Protein AF-A0A968IW69-F1 (afdb_monomer_lite)

Sequence (325 aa):
MTNNIYYINFMERKLLTSVDSDNFKREFKISKILIDNWIYWIASEIITLFQSQKPVNIKVDNIIQVLDFDRDCGFSSLLEELNNKKQELEHSISPQHSEIREILELYFYDIISFQIRDLSQDLHLEFSDLLKNLIDVQFDQASPKNLIVFLKELIQKLTYKRGELETKKRFYIEREKSAWKSFEKLSEQSDKNMWKAVKIALESKLESERRSCISFIVAELIQICQSYSISVKRTFTLLEQIKQSLQDKNSLNIIVSIPVFSLLKKISADEQEKLLEIWIGGLKLNHWGNSPASWQAIEQKLIANIEPLAYSIFSEFEALFVDYL

Structure (mmCIF, N/CA/C/O backbone):
data_AF-A0A968IW69-F1
#
_entry.id   AF-A0A968IW69-F1
#
loop_
_atom_site.group_PDB
_atom_site.id
_atom_site.type_symbol
_atom_site.label_atom_id
_atom_site.label_alt_id
_atom_site.label_comp_id
_atom_site.label_asym_id
_atom_site.label_entity_id
_atom_site.label_seq_id
_atom_site.pdbx_PDB_ins_code
_atom_site.Cartn_x
_atom_site.Cartn_y
_atom_site.Cartn_z
_atom_site.occupancy
_atom_site.B_iso_or_equiv
_atom_site.auth_seq_id
_atom_site.auth_comp_id
_atom_site.auth_asym_id
_atom_site.auth_atom_id
_atom_site.pdbx_PDB_model_num
ATOM 1 N N . MET A 1 1 ? 5.949 -18.680 45.542 1.00 37.47 1 MET A N 1
ATOM 2 C CA . MET A 1 1 ? 4.497 -18.968 45.470 1.00 37.47 1 MET A CA 1
ATOM 3 C C . MET A 1 1 ? 3.949 -19.339 46.857 1.00 37.47 1 MET A C 1
ATOM 5 O O . MET A 1 1 ? 3.395 -20.413 47.021 1.00 37.47 1 MET A O 1
ATOM 9 N N . THR A 1 2 ? 4.091 -18.481 47.874 1.00 30.45 2 THR A N 1
ATOM 10 C CA . THR A 1 2 ? 3.776 -18.880 49.270 1.00 30.45 2 THR A CA 1
ATOM 11 C C . THR A 1 2 ? 3.098 -17.796 50.117 1.00 30.45 2 THR A C 1
ATOM 13 O O . THR A 1 2 ? 2.901 -17.999 51.306 1.00 30.45 2 THR A O 1
ATOM 16 N N . ASN A 1 3 ? 2.645 -16.690 49.513 1.00 31.00 3 ASN A N 1
ATOM 17 C CA . ASN A 1 3 ? 1.960 -15.604 50.238 1.00 31.00 3 ASN A CA 1
ATOM 18 C C . ASN A 1 3 ? 0.420 -15.618 50.127 1.00 31.00 3 ASN A C 1
ATOM 20 O O . ASN A 1 3 ? -0.230 -14.802 50.771 1.00 31.00 3 ASN A O 1
ATOM 24 N N . ASN A 1 4 ? -0.182 -16.547 49.371 1.00 36.56 4 ASN A N 1
ATOM 25 C CA . ASN A 1 4 ? -1.643 -16.579 49.166 1.00 36.56 4 ASN A CA 1
ATOM 26 C C . ASN A 1 4 ? -2.436 -17.258 50.297 1.00 36.56 4 ASN A C 1
ATOM 28 O O . ASN A 1 4 ? -3.614 -16.968 50.470 1.00 36.56 4 ASN A O 1
ATOM 32 N N . ILE A 1 5 ? -1.815 -18.129 51.097 1.00 37.16 5 ILE A N 1
ATOM 33 C CA . ILE A 1 5 ? -2.538 -18.928 52.108 1.00 37.16 5 ILE A CA 1
ATOM 34 C C . ILE A 1 5 ? -2.819 -18.120 53.391 1.00 37.16 5 ILE A C 1
ATOM 36 O O . ILE A 1 5 ? -3.809 -18.359 54.083 1.00 37.16 5 ILE A O 1
ATOM 40 N N . TYR A 1 6 ? -2.004 -17.102 53.686 1.00 33.44 6 TYR A N 1
ATOM 41 C CA . TYR A 1 6 ? -2.208 -16.249 54.862 1.00 33.44 6 TYR A CA 1
ATOM 42 C C . TYR A 1 6 ? -3.317 -15.201 54.680 1.00 33.44 6 TYR A C 1
ATOM 44 O O . TYR A 1 6 ? -3.898 -14.762 55.670 1.00 33.44 6 TYR A O 1
ATOM 52 N N . TYR A 1 7 ? -3.652 -14.827 53.440 1.00 39.44 7 TYR A N 1
ATOM 53 C CA . TYR A 1 7 ? -4.639 -13.774 53.170 1.00 39.44 7 TYR A CA 1
ATOM 54 C C . TYR A 1 7 ? -6.091 -14.270 53.157 1.00 39.44 7 TYR A C 1
ATOM 56 O O . TYR A 1 7 ? -6.972 -13.542 53.612 1.00 39.44 7 TYR A O 1
ATOM 64 N N . ILE A 1 8 ? -6.339 -15.518 52.740 1.00 40.75 8 ILE A N 1
ATOM 65 C CA . ILE A 1 8 ? -7.673 -16.146 52.821 1.00 40.75 8 ILE A CA 1
ATOM 66 C C . ILE A 1 8 ? -8.123 -16.242 54.290 1.00 40.75 8 ILE A C 1
ATOM 68 O O . ILE A 1 8 ? -9.215 -15.800 54.640 1.00 40.75 8 ILE A O 1
ATOM 72 N N . ASN A 1 9 ? -7.211 -16.643 55.181 1.00 37.62 9 ASN A N 1
ATOM 73 C CA . ASN A 1 9 ? -7.464 -16.700 56.625 1.00 37.62 9 ASN A CA 1
ATOM 74 C C . ASN A 1 9 ? -7.722 -15.324 57.278 1.00 37.62 9 ASN A C 1
ATOM 76 O O . ASN A 1 9 ? -8.334 -15.252 58.346 1.00 37.62 9 ASN A O 1
ATOM 80 N N . PHE A 1 10 ? -7.250 -14.220 56.683 1.00 36.62 10 PHE A N 1
ATOM 81 C CA . PHE A 1 10 ? -7.470 -12.873 57.227 1.00 36.62 10 PHE A CA 1
ATOM 82 C C . PHE A 1 10 ? -8.867 -12.329 56.888 1.00 36.62 10 PHE A C 1
ATOM 84 O O . PHE A 1 10 ? -9.477 -11.658 57.722 1.00 36.62 10 PHE A O 1
ATOM 91 N N . MET A 1 11 ? -9.394 -12.654 55.702 1.00 38.78 11 MET A N 1
ATOM 92 C CA . MET A 1 11 ? -10.761 -12.293 55.301 1.00 38.78 11 MET A CA 1
ATOM 93 C C . MET A 1 11 ? -11.808 -13.129 56.047 1.00 38.78 11 MET A C 1
ATOM 95 O O . MET A 1 11 ? -12.790 -12.567 56.530 1.00 38.78 11 MET A O 1
ATOM 99 N N . GLU A 1 12 ? -11.556 -14.426 56.253 1.00 39.59 12 GLU A N 1
ATOM 100 C CA . GLU A 1 12 ? -12.440 -15.292 57.048 1.00 39.59 12 GLU A CA 1
ATOM 101 C C . GLU A 1 12 ? -12.548 -14.825 58.509 1.00 39.59 12 GLU A C 1
ATOM 103 O O . GLU A 1 12 ? -13.637 -14.791 59.075 1.00 39.59 12 GLU A O 1
ATOM 108 N N . ARG A 1 13 ? -11.448 -14.377 59.133 1.00 37.38 13 ARG A N 1
ATOM 109 C CA . ARG A 1 13 ? -11.461 -14.016 60.564 1.00 37.38 13 ARG A CA 1
ATOM 110 C C . ARG A 1 13 ? -12.042 -12.645 60.899 1.00 37.38 13 ARG A C 1
ATOM 112 O O . ARG A 1 13 ? -12.436 -12.451 62.044 1.00 37.38 13 ARG A O 1
ATOM 119 N N . LYS A 1 14 ? -12.109 -11.697 59.957 1.00 36.81 14 LYS A N 1
ATOM 120 C CA . LYS A 1 14 ? -12.720 -10.375 60.214 1.00 36.81 14 LYS A CA 1
ATOM 121 C C . LYS A 1 14 ? -14.193 -10.276 59.826 1.00 36.81 14 LYS A C 1
ATOM 123 O O . LYS A 1 14 ? -14.861 -9.363 60.303 1.00 36.81 14 LYS A O 1
ATOM 128 N N . LEU A 1 15 ? -14.701 -11.200 59.012 1.00 41.72 15 LEU A N 1
ATOM 129 C CA . LEU A 1 15 ? -16.129 -11.285 58.690 1.00 41.72 15 LEU A CA 1
ATOM 130 C C . LEU A 1 15 ? -16.921 -12.161 59.682 1.00 41.72 15 LEU A C 1
ATOM 132 O O . LEU A 1 15 ? -18.140 -12.041 59.727 1.00 41.72 15 LEU A O 1
ATOM 136 N N . LEU A 1 16 ? -16.250 -12.979 60.507 1.00 38.84 16 LEU A N 1
ATOM 137 C CA . LEU A 1 16 ? -16.884 -13.990 61.373 1.00 38.84 16 LEU A CA 1
ATOM 138 C C . LEU A 1 16 ? -16.748 -13.765 62.891 1.00 38.84 16 LEU A C 1
ATOM 140 O O . LEU A 1 16 ? -16.899 -14.708 63.666 1.00 38.84 16 LEU A O 1
ATOM 144 N N . THR A 1 17 ? -16.511 -12.542 63.371 1.00 38.03 17 THR A N 1
ATOM 145 C CA . THR A 1 17 ? -16.642 -12.265 64.815 1.00 38.03 17 THR A CA 1
ATOM 146 C C . THR A 1 17 ? -17.893 -11.454 65.118 1.00 38.03 17 THR A C 1
ATOM 148 O O . THR A 1 17 ? -17.954 -10.261 64.832 1.00 38.03 17 THR A O 1
ATOM 151 N N . SER A 1 18 ? -18.834 -12.168 65.747 1.00 44.31 18 SER A N 1
ATOM 152 C CA . SER A 1 18 ? -20.108 -11.769 66.356 1.00 44.31 18 SER A CA 1
ATOM 153 C C . SER A 1 18 ? -21.176 -11.233 65.406 1.00 44.31 18 SER A C 1
ATOM 155 O O . SER A 1 18 ? -21.086 -10.086 64.987 1.00 44.31 18 SER A O 1
ATOM 157 N N . VAL A 1 19 ? -22.203 -12.044 65.128 1.00 37.88 19 VAL A N 1
ATOM 158 C CA . VAL A 1 19 ? -23.620 -11.797 65.473 1.00 37.88 19 VAL A CA 1
ATOM 159 C C . VAL A 1 19 ? -24.407 -13.099 65.230 1.00 37.88 19 VAL A C 1
ATOM 161 O O . VAL A 1 19 ? -24.097 -13.850 64.310 1.00 37.88 19 VAL A O 1
ATOM 164 N N . ASP A 1 20 ? -25.374 -13.353 66.110 1.00 36.84 20 ASP A N 1
ATOM 165 C CA . ASP A 1 20 ? -26.271 -14.508 66.205 1.00 36.84 20 ASP A CA 1
ATOM 166 C C . ASP A 1 20 ? -26.836 -15.048 64.880 1.00 36.84 20 ASP A C 1
ATOM 168 O O . ASP A 1 20 ? -27.219 -14.309 63.970 1.00 36.84 20 ASP A O 1
ATOM 172 N N . SER A 1 21 ? -26.944 -16.375 64.829 1.00 40.53 21 SER A N 1
ATOM 173 C CA . SER A 1 21 ? -27.198 -17.208 63.651 1.00 40.53 21 SER A CA 1
ATOM 174 C C . SER A 1 21 ? -28.637 -17.246 63.126 1.00 40.53 21 SER A C 1
ATOM 176 O O . SER A 1 21 ? -28.894 -18.007 62.203 1.00 40.53 21 SER A O 1
ATOM 178 N N . ASP A 1 22 ? -29.569 -16.434 63.632 1.00 37.91 22 ASP A N 1
ATOM 179 C CA . ASP A 1 22 ? -31.002 -16.639 63.344 1.00 37.91 22 ASP A CA 1
ATOM 180 C C . ASP A 1 22 ? -31.722 -15.487 62.619 1.00 37.91 22 ASP A C 1
ATOM 182 O O . ASP A 1 22 ? -32.948 -15.484 62.559 1.00 37.91 22 ASP A O 1
ATOM 186 N N . ASN A 1 23 ? -31.026 -14.509 62.015 1.00 36.31 23 ASN A N 1
ATOM 187 C CA . ASN A 1 23 ? -31.739 -13.437 61.283 1.00 36.31 23 ASN A CA 1
ATOM 188 C C . ASN A 1 23 ? -31.022 -12.780 60.091 1.00 36.31 23 ASN A C 1
ATOM 190 O O . ASN A 1 23 ? -31.395 -11.690 59.653 1.00 36.31 23 ASN A O 1
ATOM 194 N N . PHE A 1 24 ? -30.019 -13.421 59.498 1.00 40.41 24 PHE A N 1
ATOM 195 C CA . PHE A 1 24 ? -29.260 -12.830 58.392 1.00 40.41 24 PHE A CA 1
ATOM 196 C C . PHE A 1 24 ? -29.769 -13.236 57.002 1.00 40.41 24 PHE A C 1
ATOM 198 O O . PHE A 1 24 ? -29.013 -13.690 56.154 1.00 40.41 24 PHE A O 1
ATOM 205 N N . LYS A 1 25 ? -31.028 -12.918 56.687 1.00 39.28 25 LYS A N 1
ATOM 206 C CA . LYS A 1 25 ? -31.320 -12.460 55.316 1.00 39.28 25 LYS A CA 1
ATOM 207 C C . LYS A 1 25 ? -30.897 -10.994 55.221 1.00 39.28 25 LYS A C 1
ATOM 209 O O . LYS A 1 25 ? -31.731 -10.099 55.119 1.00 39.28 25 LYS 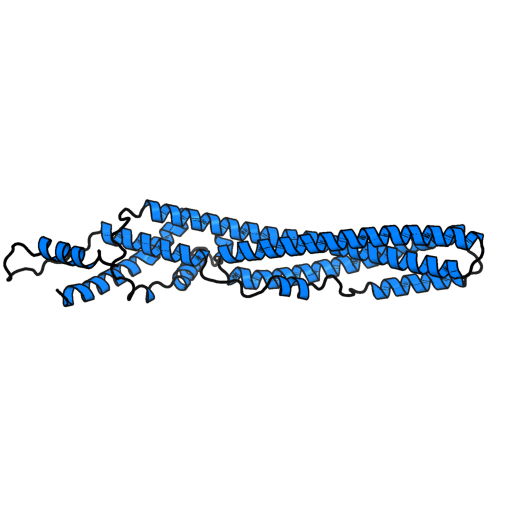A O 1
ATOM 214 N N . ARG A 1 26 ? -29.591 -10.719 55.332 1.00 45.38 26 ARG A N 1
ATOM 215 C CA . ARG A 1 26 ? -29.078 -9.422 54.885 1.00 45.38 26 ARG A CA 1
ATOM 216 C C . ARG A 1 26 ? -29.225 -9.433 53.374 1.00 45.38 26 ARG A C 1
ATOM 218 O O . ARG A 1 26 ? -28.496 -10.155 52.708 1.00 45.38 26 ARG A O 1
ATOM 225 N N . GLU A 1 27 ? -30.175 -8.660 52.853 1.00 44.84 27 GLU A N 1
ATOM 226 C CA . GLU A 1 27 ? -30.141 -8.250 51.452 1.00 44.84 27 GLU A CA 1
ATOM 227 C C . GLU A 1 27 ? -28.747 -7.682 51.195 1.00 44.84 27 GLU A C 1
ATOM 229 O O . GLU A 1 27 ? -28.375 -6.631 51.734 1.00 44.84 27 GLU A O 1
ATOM 234 N N . PHE A 1 28 ? -27.936 -8.426 50.452 1.00 50.38 28 PHE A N 1
ATOM 235 C CA . PHE A 1 28 ? -26.605 -8.001 50.086 1.00 50.38 28 PHE A CA 1
ATOM 236 C C . PHE A 1 28 ? -26.784 -6.855 49.087 1.00 50.38 28 PHE A C 1
ATOM 238 O O . PHE A 1 28 ? -26.981 -7.046 47.893 1.00 50.38 28 PHE A O 1
ATOM 245 N N . LYS A 1 29 ? -26.833 -5.614 49.582 1.00 59.31 29 LYS A N 1
ATOM 246 C CA . LYS A 1 29 ? -26.936 -4.452 48.699 1.00 59.31 29 LYS A CA 1
ATOM 247 C C . LYS A 1 29 ? -25.625 -4.305 47.956 1.00 59.31 29 LYS A C 1
ATOM 249 O O . LYS A 1 29 ? -24.596 -3.998 48.561 1.00 59.31 29 LYS A O 1
ATOM 254 N N . ILE A 1 30 ? -25.688 -4.498 46.645 1.00 64.69 30 ILE A N 1
ATOM 255 C CA . ILE A 1 30 ? -24.522 -4.361 45.791 1.00 64.69 30 ILE A CA 1
ATOM 256 C C . ILE A 1 30 ? -23.946 -2.952 45.957 1.00 64.69 30 ILE A C 1
ATOM 258 O O . ILE A 1 30 ? -24.636 -1.946 45.774 1.00 64.69 30 ILE A O 1
ATOM 262 N N . SER A 1 31 ? -22.668 -2.876 46.328 1.00 75.12 31 SER A N 1
ATOM 263 C CA . SER A 1 31 ? -21.966 -1.601 46.412 1.00 75.12 31 SER A CA 1
ATOM 264 C C . SER A 1 31 ? -21.893 -0.984 45.020 1.00 75.12 31 SER A C 1
ATOM 266 O O . SER A 1 31 ? -21.256 -1.543 44.127 1.00 75.12 31 SER A O 1
ATOM 268 N N . LYS A 1 32 ? -22.505 0.191 44.844 1.00 80.75 32 LYS A N 1
ATOM 269 C CA . LYS A 1 32 ? -22.451 0.943 43.582 1.00 80.75 32 LYS A CA 1
ATOM 270 C C . LYS A 1 32 ? -21.009 1.153 43.111 1.00 80.75 32 LYS A C 1
ATOM 272 O O . LYS A 1 32 ? -20.705 0.942 41.948 1.00 80.75 32 LYS A O 1
ATOM 277 N N . ILE A 1 33 ? -20.109 1.457 44.046 1.00 81.19 33 ILE A N 1
ATOM 278 C CA . ILE A 1 33 ? -18.680 1.631 43.767 1.00 81.19 33 ILE A CA 1
ATOM 279 C C . ILE A 1 33 ? -18.089 0.356 43.151 1.00 81.19 33 ILE A C 1
ATOM 281 O O . ILE A 1 33 ? -17.280 0.437 42.235 1.00 81.19 33 ILE A O 1
ATOM 285 N N . LEU A 1 34 ? -18.479 -0.827 43.631 1.00 78.81 34 LEU A N 1
ATOM 286 C CA . LEU A 1 34 ? -17.952 -2.092 43.122 1.00 78.81 34 LEU A CA 1
ATOM 287 C C . LEU A 1 34 ? -18.424 -2.367 41.687 1.00 78.81 34 LEU A C 1
ATOM 289 O O . LEU A 1 34 ? -17.593 -2.702 40.845 1.00 78.81 34 LEU A O 1
ATOM 293 N N . ILE A 1 35 ? -19.719 -2.173 41.405 1.00 83.62 35 ILE A N 1
ATOM 294 C CA . ILE A 1 35 ? -20.279 -2.327 40.051 1.00 83.62 35 ILE A CA 1
ATOM 295 C C . ILE A 1 35 ? -19.654 -1.323 39.085 1.00 83.62 35 ILE A C 1
ATOM 297 O O . ILE A 1 35 ? -19.216 -1.720 38.010 1.00 83.62 35 ILE A O 1
ATOM 301 N N . ASP A 1 36 ? -19.555 -0.049 39.473 1.00 86.12 36 ASP A N 1
ATOM 302 C CA . ASP A 1 36 ? -18.969 0.994 38.627 1.00 86.12 36 ASP A CA 1
ATOM 303 C C . ASP A 1 36 ? -17.528 0.615 38.231 1.00 86.12 36 ASP A C 1
ATOM 305 O O . ASP A 1 36 ? -17.154 0.687 37.061 1.00 86.12 36 ASP A O 1
ATOM 309 N N . ASN A 1 37 ? -16.730 0.104 39.178 1.00 85.06 37 ASN A N 1
ATOM 310 C CA . ASN A 1 37 ? -15.377 -0.380 38.885 1.00 85.06 37 ASN A CA 1
ATOM 311 C C . ASN A 1 37 ? -15.366 -1.612 37.960 1.00 85.06 37 ASN A C 1
ATOM 313 O O . ASN A 1 37 ? -14.485 -1.714 37.107 1.00 85.06 37 ASN A O 1
ATOM 317 N N . TRP A 1 38 ? -16.328 -2.534 38.087 1.00 84.38 38 TRP A N 1
ATOM 318 C CA . TRP A 1 38 ? -16.468 -3.660 37.156 1.00 84.38 38 TRP A CA 1
ATOM 319 C C . TRP A 1 38 ? -16.804 -3.184 35.745 1.00 84.38 38 TRP A C 1
ATOM 321 O O . TRP A 1 38 ? -16.183 -3.645 34.792 1.00 84.38 38 TRP A O 1
ATOM 331 N N . ILE A 1 39 ? -17.730 -2.234 35.604 1.00 90.06 39 ILE A N 1
ATOM 332 C CA . ILE A 1 39 ? -18.101 -1.647 34.312 1.00 90.06 39 ILE A CA 1
ATOM 333 C C . ILE A 1 39 ? -16.871 -1.033 33.637 1.00 90.06 39 ILE A C 1
ATOM 335 O O . ILE A 1 39 ? -16.577 -1.361 32.485 1.00 90.06 39 ILE A O 1
ATOM 339 N N . TYR A 1 40 ? -16.116 -0.195 34.354 1.00 90.88 40 TYR A N 1
ATOM 340 C CA . TYR A 1 40 ? -14.918 0.442 33.800 1.00 90.88 40 TYR A CA 1
ATOM 341 C C . TYR A 1 40 ? -13.822 -0.567 33.454 1.00 90.88 40 TYR A C 1
ATOM 343 O O . TYR A 1 40 ? -13.173 -0.438 32.414 1.00 90.88 40 TYR A O 1
ATOM 351 N N . TRP A 1 41 ? -13.633 -1.596 34.283 1.00 87.12 41 TRP A N 1
ATOM 352 C CA . TRP A 1 41 ? -12.671 -2.656 34.001 1.00 87.12 41 TRP A CA 1
ATOM 353 C C . TRP A 1 41 ? -13.056 -3.468 32.755 1.00 87.12 41 TRP A C 1
ATOM 355 O O . TRP A 1 41 ? -12.236 -3.595 31.846 1.00 87.12 41 TRP A O 1
ATOM 365 N N . ILE A 1 42 ? -14.309 -3.935 32.655 1.00 88.62 42 ILE A N 1
ATOM 366 C CA . ILE A 1 42 ? -14.819 -4.673 31.484 1.00 88.62 42 ILE A CA 1
ATOM 367 C C . ILE A 1 42 ? -14.660 -3.828 30.213 1.00 88.62 42 ILE A C 1
ATOM 369 O O . ILE A 1 42 ? -14.176 -4.324 29.194 1.00 88.62 42 ILE A O 1
ATOM 373 N N . ALA A 1 43 ? -15.006 -2.539 30.277 1.00 92.75 43 ALA A N 1
ATOM 374 C CA . ALA A 1 43 ? -14.844 -1.614 29.159 1.00 92.75 43 ALA A CA 1
ATOM 375 C C . AL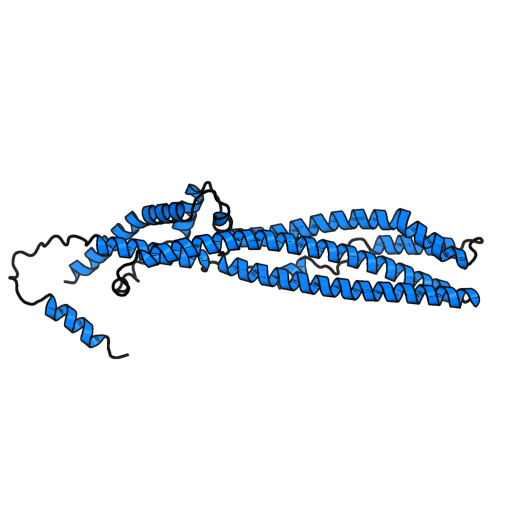A A 1 43 ? -13.375 -1.478 28.734 1.00 92.75 43 ALA A C 1
ATOM 377 O O . ALA A 1 43 ? -13.069 -1.529 27.543 1.00 92.75 43 ALA A O 1
ATOM 378 N N . SER A 1 44 ? -12.456 -1.359 29.694 1.00 91.75 44 SER A N 1
ATOM 379 C CA . SER A 1 44 ? -11.017 -1.260 29.424 1.00 91.75 44 SER A CA 1
ATOM 380 C C . SER A 1 44 ? -10.457 -2.532 28.770 1.00 91.75 44 SER A C 1
ATOM 382 O O . SER A 1 44 ? -9.624 -2.447 27.859 1.00 91.75 44 SER A O 1
ATOM 384 N N . GLU A 1 45 ? -10.915 -3.712 29.192 1.00 89.38 45 GLU A N 1
ATOM 385 C CA . GLU A 1 45 ? -10.536 -4.985 28.564 1.00 89.38 45 GLU A CA 1
ATOM 386 C C . GLU A 1 45 ? -11.053 -5.075 27.123 1.00 89.38 45 GLU A C 1
ATOM 388 O O . GLU A 1 45 ? -10.284 -5.390 26.214 1.00 89.38 45 GLU A O 1
ATOM 393 N N . ILE A 1 46 ? -12.312 -4.698 26.874 1.00 93.31 46 ILE A N 1
ATOM 394 C CA . ILE A 1 46 ? -12.880 -4.650 25.517 1.00 93.31 46 ILE A CA 1
ATOM 395 C C . ILE A 1 46 ? -12.073 -3.714 24.610 1.00 93.31 46 ILE A C 1
ATOM 397 O O . ILE A 1 46 ? -11.713 -4.099 23.499 1.00 93.31 46 ILE A O 1
ATOM 401 N N . ILE A 1 47 ? -11.720 -2.515 25.083 1.00 95.88 47 ILE A N 1
ATOM 402 C CA . ILE A 1 47 ? -10.890 -1.578 24.311 1.00 95.88 47 ILE A CA 1
ATOM 403 C C . ILE A 1 47 ? -9.509 -2.174 24.012 1.00 95.88 47 ILE A C 1
ATOM 405 O O . ILE A 1 47 ? -9.003 -2.047 22.897 1.00 95.88 47 ILE A O 1
ATOM 409 N N . THR A 1 48 ? -8.907 -2.878 24.972 1.00 92.75 48 THR A N 1
ATOM 410 C CA . THR A 1 48 ? -7.618 -3.557 24.768 1.00 92.75 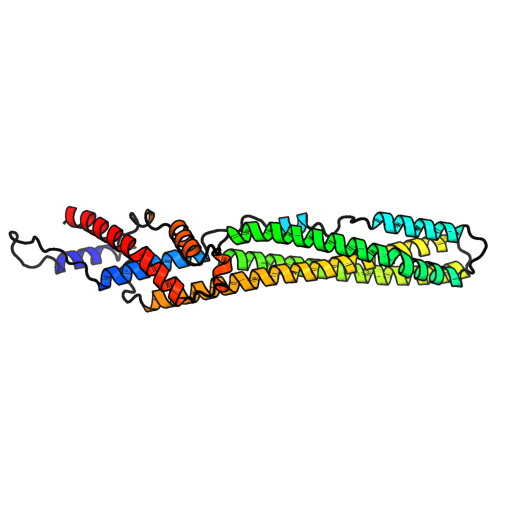48 THR A CA 1
ATOM 411 C C . THR A 1 48 ? -7.715 -4.650 23.697 1.00 92.75 48 THR A C 1
ATOM 413 O O . THR A 1 48 ? -6.806 -4.799 22.868 1.00 92.75 48 THR A O 1
ATOM 416 N N . LEU A 1 49 ? -8.833 -5.378 23.666 1.00 93.75 49 LEU A N 1
ATOM 417 C CA . LEU A 1 49 ? -9.121 -6.371 22.636 1.00 93.75 49 LEU A CA 1
ATOM 418 C C . LEU A 1 49 ? -9.337 -5.717 21.265 1.00 93.75 49 LEU A C 1
ATOM 420 O O . LEU A 1 49 ? -8.683 -6.132 20.307 1.00 93.75 49 LEU A O 1
ATOM 424 N N . PHE A 1 50 ? -10.117 -4.633 21.172 1.00 96.12 50 PHE A N 1
ATOM 425 C CA . PHE A 1 50 ? -10.279 -3.864 19.927 1.00 96.12 50 PHE A CA 1
ATOM 426 C C . PHE A 1 50 ? -8.934 -3.469 19.333 1.00 96.12 50 PHE A C 1
ATOM 428 O O . PHE A 1 50 ? -8.697 -3.660 18.142 1.00 96.12 50 PHE A O 1
ATOM 435 N N . GLN A 1 51 ? -8.019 -2.984 20.174 1.00 95.62 51 GLN A N 1
ATOM 436 C CA . GLN A 1 51 ? -6.706 -2.528 19.740 1.00 95.62 51 GLN A CA 1
ATOM 437 C C . GLN A 1 51 ? -5.821 -3.638 19.164 1.00 95.62 51 GLN A C 1
ATOM 439 O O . GLN A 1 51 ? -5.001 -3.326 18.300 1.00 95.62 51 GLN A O 1
ATOM 444 N N . SER A 1 52 ? -5.925 -4.895 19.620 1.00 93.75 52 SER A N 1
ATOM 445 C CA . SER A 1 52 ? -4.844 -5.879 19.414 1.00 93.75 52 SER A CA 1
ATOM 446 C C . SER A 1 52 ? -5.237 -7.324 19.091 1.00 93.75 52 SER A C 1
ATOM 448 O O . SER A 1 52 ? -4.368 -8.080 18.652 1.00 93.75 52 SER A O 1
ATOM 450 N N . GLN A 1 53 ? -6.497 -7.720 19.270 1.00 92.75 53 GLN A N 1
ATOM 451 C CA . GLN A 1 53 ? -6.912 -9.124 19.216 1.00 92.75 53 GLN A CA 1
ATOM 452 C C . GLN A 1 53 ? -6.814 -9.749 17.816 1.00 92.75 53 GLN A C 1
ATOM 454 O O . GLN A 1 53 ? -6.422 -10.909 17.690 1.00 92.75 53 GLN A O 1
ATOM 459 N N . LYS A 1 54 ? -7.187 -9.011 16.766 1.00 94.62 54 LYS A N 1
ATOM 460 C CA . LYS A 1 54 ? -7.351 -9.556 15.413 1.00 94.62 54 LYS A CA 1
ATOM 461 C C . LYS A 1 54 ? -6.064 -9.361 14.597 1.00 94.62 54 LYS A C 1
ATOM 463 O O . LYS A 1 54 ? -5.641 -8.212 14.407 1.00 94.62 54 LYS A O 1
ATOM 468 N N . PRO A 1 55 ? -5.393 -10.437 14.146 1.00 95.88 55 PRO A N 1
ATOM 469 C CA . PRO A 1 55 ? -4.163 -10.329 13.367 1.00 95.88 55 PRO A CA 1
ATOM 470 C C . PRO A 1 55 ? -4.444 -9.897 11.922 1.00 95.88 55 PRO A C 1
ATOM 472 O O . PRO A 1 55 ? -5.566 -9.998 11.432 1.00 95.88 55 PRO A O 1
ATOM 475 N N . VAL A 1 56 ? -3.394 -9.457 11.229 1.00 96.12 56 VAL A N 1
ATOM 476 C CA . VAL A 1 56 ? -3.401 -9.341 9.764 1.00 96.12 56 VAL A CA 1
ATOM 477 C C . VAL A 1 56 ? -3.083 -10.719 9.179 1.00 96.12 56 VAL A C 1
ATOM 479 O O . VAL A 1 56 ? -2.110 -11.353 9.586 1.00 96.12 56 VAL A O 1
ATOM 482 N N . ASN A 1 57 ? -3.898 -11.184 8.232 1.00 95.12 57 ASN A N 1
ATOM 483 C CA . ASN A 1 57 ? -3.836 -12.545 7.687 1.00 95.12 57 ASN A CA 1
ATOM 484 C C . ASN A 1 57 ? -2.971 -12.665 6.423 1.00 95.12 57 ASN A C 1
ATOM 486 O O . ASN A 1 57 ? -2.664 -13.774 5.986 1.00 95.12 57 ASN A O 1
ATOM 490 N N . ILE A 1 58 ? -2.554 -11.540 5.837 1.00 94.62 58 ILE A N 1
ATOM 491 C CA . ILE A 1 58 ? -1.654 -11.504 4.680 1.00 94.62 58 ILE A CA 1
ATOM 492 C C . ILE A 1 58 ? -0.243 -11.075 5.086 1.00 94.62 58 ILE A C 1
ATOM 494 O O . ILE A 1 58 ? -0.046 -10.158 5.882 1.00 94.62 58 ILE A O 1
ATOM 498 N N . LYS A 1 59 ? 0.764 -11.730 4.506 1.00 95.12 59 LYS A N 1
ATOM 499 C CA . LYS A 1 59 ? 2.165 -11.325 4.658 1.00 95.12 59 LYS A CA 1
ATOM 500 C C . LYS A 1 59 ? 2.503 -10.225 3.660 1.00 95.12 59 LYS A C 1
ATOM 502 O O . LYS A 1 59 ? 2.116 -10.312 2.497 1.00 95.12 59 LYS A O 1
ATOM 507 N N . VAL A 1 60 ? 3.305 -9.249 4.086 1.00 95.88 60 VAL A N 1
ATOM 508 C CA . VAL A 1 60 ? 3.774 -8.154 3.219 1.00 95.88 60 VAL A CA 1
ATOM 509 C C . VAL A 1 60 ? 4.501 -8.684 1.980 1.00 95.88 60 VAL A C 1
ATOM 511 O O . VAL A 1 60 ? 4.284 -8.173 0.886 1.00 95.88 60 VAL A O 1
ATOM 514 N N . ASP A 1 61 ? 5.306 -9.742 2.119 1.00 94.75 61 ASP A N 1
ATOM 515 C CA . ASP A 1 61 ? 6.008 -10.358 0.983 1.00 94.75 61 ASP A CA 1
ATOM 516 C C . ASP A 1 61 ? 5.069 -10.841 -0.119 1.00 94.75 61 ASP A C 1
ATOM 518 O O . ASP A 1 61 ? 5.375 -10.664 -1.294 1.00 94.75 61 ASP A O 1
ATOM 522 N N . ASN A 1 62 ? 3.903 -11.378 0.245 1.00 94.94 62 ASN A N 1
ATOM 523 C CA . ASN A 1 62 ? 2.929 -11.843 -0.736 1.00 94.94 62 ASN A CA 1
ATOM 524 C C . ASN A 1 62 ? 2.379 -10.668 -1.556 1.00 94.94 62 ASN A C 1
ATOM 526 O O . ASN A 1 62 ? 2.185 -10.805 -2.756 1.00 94.94 62 ASN A O 1
ATOM 530 N N . ILE A 1 63 ? 2.173 -9.502 -0.933 1.00 95.50 63 ILE A N 1
ATOM 531 C CA . ILE A 1 63 ? 1.708 -8.294 -1.634 1.00 95.50 63 ILE A CA 1
ATOM 532 C C . ILE A 1 63 ? 2.770 -7.808 -2.618 1.00 95.50 63 ILE A C 1
ATOM 534 O O . ILE A 1 63 ? 2.457 -7.524 -3.770 1.00 95.50 63 ILE A O 1
ATOM 538 N N . ILE A 1 64 ? 4.033 -7.750 -2.185 1.00 95.25 64 ILE A N 1
ATOM 539 C CA . ILE A 1 64 ? 5.142 -7.329 -3.051 1.00 95.25 64 ILE A CA 1
ATOM 540 C C . ILE A 1 64 ? 5.324 -8.292 -4.230 1.00 95.25 64 ILE A C 1
ATOM 542 O O . ILE A 1 64 ? 5.587 -7.839 -5.340 1.00 95.25 64 ILE A O 1
ATOM 546 N N . GLN A 1 65 ? 5.163 -9.599 -4.005 1.00 94.06 65 GLN A N 1
ATOM 547 C CA . GLN A 1 65 ? 5.211 -10.605 -5.068 1.00 94.06 65 GLN A CA 1
ATOM 548 C C . GLN A 1 65 ? 4.057 -10.449 -6.060 1.00 94.06 65 GLN A C 1
ATOM 550 O O . GLN A 1 65 ? 4.288 -10.497 -7.260 1.00 94.06 65 GLN A O 1
ATOM 555 N N . VAL A 1 66 ? 2.834 -10.229 -5.574 1.00 94.31 66 VAL A N 1
ATOM 556 C CA . VAL A 1 66 ? 1.641 -10.071 -6.421 1.00 94.31 66 VAL A CA 1
ATOM 557 C C . VAL A 1 66 ? 1.696 -8.799 -7.273 1.00 94.31 66 VAL A C 1
ATOM 559 O O . VAL A 1 66 ? 1.248 -8.817 -8.414 1.00 94.31 66 VAL A O 1
ATOM 562 N N . LEU A 1 67 ? 2.277 -7.712 -6.756 1.00 93.44 67 LEU A N 1
ATOM 563 C CA . LEU A 1 67 ? 2.481 -6.477 -7.522 1.00 93.44 67 LEU A CA 1
ATOM 564 C C . LEU A 1 67 ? 3.540 -6.614 -8.632 1.00 93.44 67 LEU A C 1
ATOM 566 O O . LEU A 1 67 ? 3.624 -5.723 -9.465 1.00 93.44 67 LEU A O 1
ATOM 570 N N . ASP A 1 68 ? 4.350 -7.681 -8.626 1.00 92.06 68 ASP A N 1
ATOM 571 C CA . ASP A 1 68 ? 5.381 -8.034 -9.616 1.00 92.06 68 ASP A CA 1
ATOM 572 C C . ASP A 1 68 ? 5.898 -6.869 -10.486 1.00 92.06 68 ASP A C 1
ATOM 574 O O . ASP A 1 68 ? 5.656 -6.770 -11.690 1.00 92.06 68 ASP A O 1
ATOM 578 N N . PHE A 1 69 ? 6.657 -5.967 -9.861 1.00 92.00 69 PHE A N 1
ATOM 579 C CA . PHE A 1 69 ? 7.214 -4.779 -10.518 1.00 92.00 69 PHE A CA 1
ATOM 580 C C . PHE A 1 69 ? 8.271 -5.082 -11.596 1.00 92.00 69 PHE A C 1
ATOM 582 O O . PHE A 1 69 ? 8.813 -4.156 -12.204 1.00 92.00 69 PHE A O 1
ATOM 589 N N . ASP A 1 70 ? 8.643 -6.348 -11.785 1.00 88.69 70 ASP A N 1
ATOM 590 C CA . ASP A 1 70 ? 9.610 -6.777 -12.794 1.00 88.69 70 ASP A CA 1
ATOM 591 C C . ASP A 1 70 ? 8.934 -7.461 -14.000 1.00 88.69 70 ASP A C 1
ATOM 593 O O . ASP A 1 70 ? 9.608 -7.670 -15.017 1.00 88.69 70 ASP A O 1
ATOM 597 N N . ARG A 1 71 ? 7.614 -7.711 -13.951 1.00 89.06 71 ARG A N 1
ATOM 598 C CA . ARG A 1 71 ? 6.835 -8.260 -15.072 1.00 89.06 71 ARG A CA 1
ATOM 599 C C . ARG A 1 71 ? 6.876 -7.358 -16.301 1.00 89.06 71 ARG A C 1
ATOM 601 O O . ARG A 1 71 ? 6.946 -6.129 -16.189 1.00 89.06 71 ARG A O 1
ATOM 608 N N . ASP A 1 72 ? 6.840 -7.969 -17.480 1.00 86.62 72 ASP A N 1
ATOM 609 C CA . ASP A 1 72 ? 6.705 -7.221 -18.725 1.00 86.62 72 ASP A CA 1
ATOM 610 C C . ASP A 1 72 ? 5.260 -6.743 -18.897 1.00 86.62 72 ASP A C 1
ATOM 612 O O . ASP A 1 72 ? 4.325 -7.538 -18.942 1.00 86.62 72 ASP A O 1
ATOM 616 N N . CYS A 1 73 ? 5.096 -5.428 -18.976 1.00 84.81 73 CYS A N 1
ATOM 617 C CA . CYS A 1 73 ? 3.806 -4.750 -19.019 1.00 84.81 73 CYS A CA 1
ATOM 618 C C . CYS A 1 73 ? 3.549 -4.133 -20.400 1.00 84.81 73 CYS A C 1
ATOM 620 O O . CYS A 1 73 ? 3.159 -2.973 -20.494 1.00 84.81 73 CYS A O 1
ATOM 622 N N . GLY A 1 74 ? 3.872 -4.862 -21.470 1.00 87.25 74 GLY A N 1
ATOM 623 C CA . GLY A 1 74 ? 3.797 -4.339 -22.838 1.00 87.25 74 GLY A CA 1
ATOM 624 C C . GLY A 1 74 ? 4.999 -3.483 -23.249 1.00 87.25 74 GLY A C 1
ATOM 625 O O . GLY A 1 74 ? 4.960 -2.826 -24.282 1.00 87.25 74 GLY A O 1
ATOM 626 N N . PHE A 1 75 ? 6.101 -3.496 -22.491 1.00 91.88 75 PHE A N 1
ATOM 627 C CA . PHE A 1 75 ? 7.323 -2.798 -22.907 1.00 91.88 75 PHE A CA 1
ATOM 628 C C . PHE A 1 75 ? 8.066 -3.574 -24.003 1.00 91.88 75 PHE A C 1
ATOM 630 O O . PHE A 1 75 ? 8.740 -2.959 -24.828 1.00 91.88 75 PHE A O 1
ATOM 637 N N . SER A 1 76 ? 7.913 -4.901 -24.080 1.00 91.75 76 SER A N 1
ATOM 638 C CA . SER A 1 76 ? 8.507 -5.685 -25.174 1.00 91.75 76 SER A CA 1
ATOM 639 C C . SER A 1 76 ? 7.987 -5.287 -26.557 1.00 91.75 76 SER A C 1
ATOM 641 O O . SER A 1 76 ? 8.776 -5.258 -27.498 1.00 91.75 76 SER A O 1
ATOM 643 N N . SER A 1 77 ? 6.706 -4.924 -26.697 1.00 94.19 77 SER A N 1
ATOM 644 C CA . SER A 1 77 ? 6.163 -4.468 -27.987 1.00 94.19 77 SER A CA 1
ATOM 645 C C . SER A 1 77 ? 6.731 -3.109 -28.400 1.00 94.19 77 SER A C 1
ATOM 647 O O . SER A 1 77 ? 7.047 -2.908 -29.568 1.00 94.19 77 SER A O 1
ATOM 649 N N . LEU A 1 78 ? 6.961 -2.204 -27.442 1.00 95.56 78 LEU A N 1
ATOM 650 C CA . LEU A 1 78 ? 7.641 -0.929 -27.708 1.00 95.56 78 LEU A CA 1
ATOM 651 C C . LEU A 1 78 ? 9.087 -1.141 -28.165 1.00 95.56 78 LEU A C 1
ATOM 653 O O . LEU A 1 78 ? 9.593 -0.431 -29.035 1.00 95.56 78 LEU A O 1
ATOM 657 N N . LEU A 1 79 ? 9.767 -2.135 -27.585 1.00 94.50 79 LEU A N 1
ATOM 658 C CA . LEU A 1 79 ? 11.116 -2.496 -28.000 1.00 94.50 79 LEU A CA 1
ATOM 659 C C . LEU A 1 79 ? 11.135 -3.065 -29.422 1.00 94.50 79 LEU A C 1
ATOM 661 O O . LEU A 1 79 ? 12.061 -2.787 -30.185 1.00 94.50 79 LEU A O 1
ATOM 665 N N . GLU A 1 80 ? 10.144 -3.877 -29.781 1.00 94.81 80 GLU A N 1
ATOM 666 C CA . GLU A 1 80 ? 9.981 -4.379 -31.144 1.00 94.81 80 GLU A CA 1
ATOM 667 C C . GLU A 1 80 ? 9.768 -3.227 -32.133 1.00 94.81 80 GLU A C 1
ATOM 669 O O . GLU A 1 80 ? 10.469 -3.153 -33.141 1.00 94.81 80 GLU A O 1
ATOM 674 N N . GLU A 1 81 ? 8.906 -2.267 -31.795 1.00 95.56 81 GLU A N 1
ATOM 675 C CA . GLU A 1 81 ? 8.657 -1.078 -32.613 1.00 95.56 81 GLU A CA 1
ATOM 676 C C . GLU A 1 81 ? 9.932 -0.239 -32.823 1.00 95.56 81 GLU A C 1
ATOM 678 O O . GLU A 1 81 ? 10.284 0.111 -33.954 1.00 95.56 81 GLU A O 1
ATOM 683 N N . LEU A 1 82 ? 10.703 -0.006 -31.757 1.00 94.75 82 LEU A N 1
ATOM 684 C CA . LEU A 1 82 ? 12.008 0.657 -31.837 1.00 94.75 82 LEU A CA 1
ATOM 685 C C . LEU A 1 82 ? 13.013 -0.113 -32.706 1.00 94.75 82 LEU A C 1
ATOM 687 O O . LEU A 1 82 ? 13.782 0.494 -33.457 1.00 94.75 82 LEU A O 1
ATOM 691 N N . ASN A 1 83 ? 13.023 -1.445 -32.623 1.00 94.06 83 ASN A N 1
ATOM 692 C CA . ASN A 1 83 ? 13.896 -2.277 -33.449 1.00 94.06 83 ASN A CA 1
ATOM 693 C C . ASN A 1 83 ? 13.489 -2.252 -34.926 1.00 94.06 83 ASN A C 1
ATOM 695 O O . ASN A 1 83 ? 14.377 -2.224 -35.780 1.00 94.06 83 ASN A O 1
ATOM 699 N N . ASN A 1 84 ? 12.192 -2.209 -35.231 1.00 94.88 84 ASN A N 1
ATOM 700 C CA . ASN A 1 84 ? 11.697 -2.042 -36.595 1.00 94.88 84 ASN A CA 1
ATOM 701 C C . ASN A 1 84 ? 12.141 -0.689 -37.154 1.00 94.88 84 ASN A C 1
ATOM 703 O O . ASN A 1 84 ? 12.730 -0.636 -38.235 1.00 94.88 84 ASN A O 1
ATOM 707 N N . LYS A 1 85 ? 12.001 0.391 -36.369 1.00 94.38 85 LYS A N 1
ATOM 708 C CA . LYS A 1 85 ? 12.462 1.715 -36.798 1.00 94.38 85 LYS A CA 1
ATOM 709 C C . LYS A 1 85 ? 13.966 1.760 -37.050 1.00 94.38 85 LYS A C 1
ATOM 711 O O . LYS A 1 85 ? 14.428 2.334 -38.034 1.00 94.38 85 LYS A O 1
ATOM 716 N N . LYS A 1 86 ? 14.744 1.115 -36.179 1.00 93.81 86 LYS A N 1
ATOM 717 C CA . LYS A 1 86 ? 16.187 0.950 -36.365 1.00 93.81 86 LYS A CA 1
ATOM 718 C C . LYS A 1 86 ? 16.502 0.206 -37.673 1.00 93.81 86 LYS A C 1
ATOM 720 O O . LYS A 1 86 ? 17.383 0.642 -38.408 1.00 93.81 86 LYS A O 1
ATOM 725 N N . GLN A 1 87 ? 15.808 -0.896 -37.967 1.00 92.75 87 GLN A N 1
ATOM 726 C CA . GLN A 1 87 ? 16.018 -1.664 -39.199 1.00 92.75 87 GLN A CA 1
ATOM 727 C C . GLN A 1 87 ? 15.691 -0.846 -40.453 1.00 92.75 87 GLN A C 1
ATOM 729 O O . GLN A 1 87 ? 16.443 -0.922 -41.421 1.00 92.75 87 GLN A O 1
ATOM 734 N N . GLU A 1 88 ? 14.630 -0.037 -40.445 1.00 92.19 88 GLU A N 1
ATOM 735 C CA . GLU A 1 88 ? 14.323 0.874 -41.558 1.00 92.19 88 GLU A CA 1
ATOM 736 C C . GLU A 1 88 ? 15.496 1.815 -41.859 1.00 92.19 88 GLU A C 1
ATOM 738 O O . GLU A 1 88 ? 15.883 1.974 -43.016 1.00 92.19 88 GLU A O 1
ATOM 743 N N . LEU A 1 89 ? 16.094 2.400 -40.816 1.00 90.75 89 LEU A N 1
ATOM 744 C CA . LEU A 1 89 ? 17.242 3.296 -40.961 1.00 90.75 89 LEU A CA 1
ATOM 745 C C . LEU A 1 89 ? 18.483 2.557 -41.466 1.00 90.75 89 LEU A C 1
ATOM 747 O O . LEU A 1 89 ? 19.189 3.084 -42.323 1.00 90.75 89 LEU A O 1
ATOM 751 N N . GLU A 1 90 ? 18.712 1.330 -40.996 1.00 88.56 90 GLU A N 1
ATOM 752 C CA . GLU A 1 90 ? 19.827 0.475 -41.424 1.00 88.56 90 GLU A CA 1
ATOM 753 C C . GLU A 1 90 ? 19.780 0.127 -42.920 1.00 88.56 90 GLU A C 1
ATOM 755 O O . GLU A 1 90 ? 20.829 0.032 -43.555 1.00 88.56 90 GLU A O 1
ATOM 760 N N . HIS A 1 91 ? 18.583 -0.007 -43.498 1.00 86.44 91 HIS A N 1
ATOM 761 C CA . HIS A 1 91 ? 18.393 -0.298 -44.926 1.00 86.44 91 HIS A CA 1
ATOM 762 C C . HIS A 1 91 ? 18.206 0.958 -45.793 1.00 86.44 91 HIS A C 1
ATOM 764 O O . HIS A 1 91 ? 18.171 0.859 -47.022 1.00 86.44 91 HIS A O 1
ATOM 770 N N . SER A 1 92 ? 18.065 2.136 -45.183 1.00 82.19 92 SER A N 1
ATOM 771 C CA . SER A 1 92 ? 17.869 3.388 -45.911 1.00 82.19 92 SER A CA 1
ATOM 772 C C . SER A 1 92 ? 19.185 3.916 -46.498 1.00 82.19 92 SER A C 1
ATOM 774 O O . SER A 1 92 ? 20.229 3.891 -45.857 1.00 82.19 92 SER A O 1
ATOM 776 N N . ILE A 1 93 ? 19.134 4.433 -47.729 1.00 59.62 93 ILE A N 1
ATOM 777 C CA . ILE A 1 93 ? 20.308 4.961 -48.458 1.00 59.62 93 ILE A CA 1
ATOM 778 C C . ILE A 1 93 ? 20.767 6.329 -47.890 1.00 59.62 93 ILE A C 1
ATOM 780 O O . ILE A 1 93 ? 21.816 6.838 -48.271 1.00 59.62 93 ILE A O 1
ATOM 784 N N . SER A 1 94 ? 19.982 6.949 -46.997 1.00 54.41 94 SER A N 1
ATOM 785 C CA . SER A 1 94 ? 19.975 8.407 -46.811 1.00 54.41 94 SER A CA 1
ATOM 786 C C . SER A 1 94 ? 20.640 8.995 -45.559 1.00 54.41 94 SER A C 1
ATOM 788 O O . SER A 1 94 ? 21.125 10.117 -45.694 1.00 54.41 94 SER A O 1
ATOM 790 N N . PRO A 1 95 ? 20.656 8.399 -44.356 1.00 60.12 95 PRO A N 1
ATOM 791 C CA . PRO A 1 95 ? 21.113 9.169 -43.209 1.00 60.12 95 PRO A CA 1
ATOM 792 C C . PRO A 1 95 ? 22.638 9.146 -43.126 1.00 60.12 95 PRO A C 1
ATOM 794 O O . PRO A 1 95 ? 23.266 8.087 -43.050 1.00 60.12 95 PRO A O 1
ATOM 797 N N . GLN A 1 96 ? 23.241 10.335 -43.088 1.00 72.31 96 GLN A N 1
ATOM 798 C CA . GLN A 1 96 ? 24.599 10.467 -42.567 1.00 72.31 96 GLN A CA 1
ATOM 799 C C . GLN A 1 96 ? 24.603 9.911 -41.137 1.00 72.31 96 GLN A C 1
ATOM 801 O O . GLN A 1 96 ? 23.650 10.130 -40.388 1.00 72.31 96 GLN A O 1
ATOM 806 N N . HIS A 1 97 ? 25.654 9.189 -40.730 1.00 73.50 97 HIS A N 1
ATOM 807 C CA . HIS A 1 97 ? 25.688 8.560 -39.400 1.00 73.50 97 HIS A CA 1
ATOM 808 C C . HIS A 1 97 ? 25.438 9.559 -38.249 1.00 73.50 97 HIS A C 1
ATOM 810 O O . HIS A 1 97 ? 24.922 9.171 -37.202 1.00 73.50 97 HIS A O 1
ATOM 816 N N . SER A 1 98 ? 25.742 10.844 -38.466 1.00 72.12 98 SER A N 1
ATOM 817 C CA . SER A 1 98 ? 25.470 11.957 -37.551 1.00 72.12 98 SER A CA 1
ATOM 818 C C . SER A 1 98 ? 23.982 12.220 -37.281 1.00 72.12 98 SER A C 1
ATOM 820 O O . SER A 1 98 ? 23.658 12.726 -36.213 1.00 72.12 98 SER A O 1
ATOM 822 N N . GLU A 1 99 ? 23.078 11.859 -38.194 1.00 86.25 99 GLU A N 1
ATOM 823 C CA . GLU A 1 99 ? 21.635 12.153 -38.103 1.00 86.25 99 GLU A CA 1
ATOM 824 C C . GLU A 1 99 ? 20.825 10.996 -37.492 1.00 86.25 99 GLU A C 1
ATOM 826 O O . GLU A 1 99 ? 19.714 11.191 -37.003 1.00 86.25 99 GLU A O 1
ATOM 831 N N . ILE A 1 100 ? 21.379 9.776 -37.470 1.00 89.62 100 ILE A N 1
ATOM 832 C CA . ILE A 1 100 ? 20.675 8.562 -37.007 1.00 89.62 100 ILE A CA 1
ATOM 833 C C . ILE A 1 100 ? 20.173 8.719 -35.569 1.00 89.62 100 ILE A C 1
ATOM 835 O O . ILE A 1 100 ? 19.048 8.331 -35.250 1.00 89.62 100 ILE A O 1
ATOM 839 N N . ARG A 1 101 ? 21.010 9.286 -34.696 1.00 90.75 101 ARG A N 1
ATOM 840 C CA . ARG A 1 101 ? 20.659 9.506 -33.293 1.00 90.75 101 ARG A CA 1
ATOM 841 C C . ARG A 1 101 ? 19.488 10.475 -33.157 1.00 90.75 101 ARG A C 1
ATOM 843 O O . ARG A 1 101 ? 18.559 10.177 -32.418 1.00 90.75 101 ARG A O 1
ATOM 850 N N . GLU A 1 102 ? 19.521 11.590 -33.880 1.00 91.50 102 GLU A N 1
ATOM 851 C CA . GLU A 1 102 ? 18.469 12.608 -33.839 1.00 91.50 102 GLU A CA 1
ATOM 852 C C . GLU A 1 102 ? 17.132 12.044 -34.329 1.00 91.50 102 GLU A C 1
ATOM 854 O O . GLU A 1 102 ? 16.118 12.191 -33.650 1.00 91.50 102 GLU A O 1
ATOM 859 N N . ILE A 1 103 ? 17.136 11.296 -35.439 1.00 93.50 103 ILE A N 1
ATOM 860 C CA . ILE A 1 103 ? 15.926 10.651 -35.973 1.00 93.50 103 ILE A CA 1
ATOM 861 C C . ILE A 1 103 ? 15.323 9.674 -34.953 1.00 93.50 103 ILE A C 1
ATOM 863 O O . ILE A 1 103 ? 14.108 9.654 -34.751 1.00 93.50 103 ILE A O 1
ATOM 867 N N . LEU A 1 104 ? 16.157 8.857 -34.303 1.00 94.00 104 LEU A N 1
ATOM 868 C CA . LEU A 1 104 ? 15.697 7.899 -33.294 1.00 94.00 104 LEU A CA 1
ATOM 869 C C . LEU A 1 104 ? 15.227 8.584 -32.007 1.00 94.00 104 LEU A C 1
ATOM 871 O O . LEU A 1 104 ? 14.261 8.128 -31.397 1.00 94.00 104 LEU A O 1
ATOM 875 N N . GLU A 1 105 ? 15.883 9.668 -31.588 1.00 92.75 105 GLU A N 1
ATOM 876 C CA . GLU A 1 105 ? 15.449 10.463 -30.440 1.00 92.75 105 GLU A CA 1
ATOM 877 C C . GLU A 1 105 ? 14.087 11.115 -30.707 1.00 92.75 105 GLU A C 1
ATOM 879 O O . GLU A 1 105 ? 13.199 10.982 -29.866 1.00 92.75 105 GLU A O 1
ATOM 884 N N . LEU A 1 106 ? 13.889 11.722 -31.882 1.00 94.19 106 LEU A N 1
ATOM 885 C CA . LEU A 1 106 ? 12.600 12.286 -32.300 1.00 94.19 106 LEU A CA 1
ATOM 886 C C . LEU A 1 106 ? 11.505 11.216 -32.343 1.00 94.19 106 LEU A C 1
ATOM 888 O O . LEU A 1 106 ? 10.464 11.387 -31.714 1.00 94.19 106 LEU A O 1
ATOM 892 N N . TYR A 1 107 ? 11.765 10.069 -32.982 1.00 95.62 107 TYR A N 1
ATOM 893 C CA . TYR A 1 107 ? 10.812 8.952 -33.016 1.00 95.62 107 TYR A CA 1
ATOM 894 C C . TYR A 1 107 ? 10.416 8.489 -31.607 1.00 95.62 107 TYR A C 1
ATOM 896 O O . TYR A 1 107 ? 9.246 8.229 -31.323 1.00 95.62 107 TYR A O 1
ATOM 904 N N . PHE A 1 108 ? 11.392 8.411 -30.699 1.00 96.62 108 PHE A N 1
ATOM 905 C CA . PHE A 1 108 ? 11.131 8.030 -29.319 1.00 96.62 108 PHE A CA 1
ATOM 906 C C . PHE A 1 108 ? 10.225 9.045 -28.608 1.00 96.62 108 PHE A C 1
ATOM 908 O O . PHE A 1 108 ? 9.314 8.645 -27.882 1.00 96.62 108 PHE A O 1
ATOM 915 N N . TYR A 1 109 ? 10.464 10.346 -28.778 1.00 94.75 109 TYR A N 1
ATOM 916 C CA . TYR A 1 109 ? 9.668 11.379 -28.111 1.00 94.75 109 TYR A CA 1
ATOM 917 C C . TYR A 1 109 ? 8.260 11.514 -28.694 1.00 94.75 109 TYR A C 1
ATOM 919 O O . TYR A 1 109 ? 7.308 11.654 -27.927 1.00 94.75 109 TYR A O 1
ATOM 927 N N . ASP A 1 110 ? 8.119 11.416 -30.013 1.00 93.75 110 ASP A N 1
ATOM 928 C CA . ASP A 1 110 ? 6.842 11.650 -30.689 1.00 93.75 110 ASP A CA 1
ATOM 929 C C . ASP A 1 110 ? 5.896 10.446 -30.604 1.00 93.75 110 ASP A C 1
ATOM 931 O O . ASP A 1 110 ? 4.684 10.627 -30.490 1.00 93.75 110 ASP A O 1
ATOM 935 N N . ILE A 1 111 ? 6.431 9.219 -30.641 1.00 94.94 111 ILE A N 1
ATOM 936 C CA . ILE A 1 111 ? 5.617 7.996 -30.736 1.00 94.94 111 ILE A CA 1
ATOM 937 C C . ILE A 1 111 ? 5.731 7.158 -29.464 1.00 94.94 111 ILE A C 1
ATOM 939 O O . ILE A 1 111 ? 4.748 6.971 -28.744 1.00 94.94 111 ILE A O 1
ATOM 943 N N . ILE A 1 112 ? 6.939 6.699 -29.135 1.00 96.50 112 ILE A N 1
ATOM 944 C CA . ILE A 1 112 ? 7.135 5.743 -28.035 1.00 96.50 112 ILE A CA 1
ATOM 945 C C . ILE A 1 112 ? 6.765 6.360 -26.683 1.00 96.50 112 ILE A C 1
ATOM 947 O O . ILE A 1 112 ? 6.124 5.719 -25.856 1.00 96.50 112 ILE A O 1
ATOM 951 N N . SER A 1 113 ? 7.112 7.626 -26.452 1.00 94.38 113 SER A N 1
ATOM 952 C CA . SER A 1 113 ? 6.831 8.310 -25.183 1.00 94.38 113 SER A CA 1
ATOM 953 C C . SER A 1 113 ? 5.332 8.512 -24.939 1.00 94.38 113 SER A C 1
ATOM 955 O O . SER A 1 113 ? 4.899 8.543 -23.786 1.00 94.38 113 SER A O 1
ATOM 957 N N . PHE A 1 114 ? 4.533 8.626 -26.005 1.00 94.00 114 PHE A N 1
ATOM 958 C CA . PHE A 1 114 ? 3.076 8.655 -25.904 1.00 94.00 114 PHE A CA 1
ATOM 959 C C . PHE A 1 114 ? 2.537 7.288 -25.459 1.00 94.00 114 PHE A C 1
ATOM 961 O O . PHE A 1 114 ? 1.827 7.208 -24.462 1.00 94.00 114 PHE A O 1
ATOM 968 N N . GLN A 1 115 ? 2.974 6.204 -26.102 1.00 95.38 115 GLN A N 1
ATOM 969 C CA . GLN A 1 115 ? 2.565 4.843 -25.733 1.00 95.38 115 GLN A CA 1
ATOM 970 C C . GLN A 1 115 ? 3.025 4.452 -24.314 1.00 95.38 115 GLN A C 1
ATOM 972 O O . GLN A 1 115 ? 2.278 3.820 -23.571 1.00 95.38 115 GLN A O 1
ATOM 977 N N . ILE A 1 116 ? 4.228 4.871 -23.894 1.00 95.50 116 ILE A N 1
ATOM 978 C CA . ILE A 1 116 ? 4.712 4.688 -22.512 1.00 95.50 116 ILE A CA 1
ATOM 979 C C . ILE A 1 116 ? 3.774 5.373 -21.515 1.00 95.50 116 ILE A C 1
ATOM 981 O O . ILE A 1 116 ? 3.528 4.831 -20.437 1.00 95.50 116 ILE A O 1
ATOM 985 N N . ARG A 1 117 ? 3.252 6.561 -21.845 1.00 93.81 117 ARG A N 1
ATOM 986 C CA . ARG A 1 117 ? 2.322 7.286 -20.973 1.00 93.81 117 ARG A CA 1
ATOM 987 C C . ARG A 1 117 ? 1.023 6.511 -20.785 1.00 93.81 117 ARG A C 1
ATOM 989 O O . ARG A 1 117 ? 0.594 6.379 -19.642 1.00 93.81 117 ARG A O 1
ATOM 996 N N . ASP A 1 118 ? 0.449 5.993 -21.865 1.00 93.94 118 ASP A N 1
ATOM 997 C CA . ASP A 1 118 ? -0.791 5.210 -21.817 1.00 93.94 118 ASP A CA 1
ATOM 998 C C . ASP A 1 118 ? -0.588 3.928 -20.995 1.00 93.94 118 ASP A C 1
ATOM 1000 O O . ASP A 1 118 ? -1.289 3.706 -20.007 1.00 93.94 118 ASP A O 1
ATOM 1004 N N . LEU A 1 119 ? 0.478 3.166 -21.279 1.00 94.19 119 LEU A N 1
ATOM 1005 C CA . LEU A 1 119 ? 0.845 1.983 -20.488 1.00 94.19 119 LEU A CA 1
ATOM 1006 C C . LEU A 1 119 ? 1.073 2.319 -19.008 1.00 94.19 119 LEU A C 1
ATOM 1008 O O . LEU A 1 119 ? 0.692 1.559 -18.118 1.00 94.19 119 LEU A O 1
ATOM 1012 N N . SER A 1 120 ? 1.699 3.461 -18.718 1.00 94.06 120 SER A N 1
ATOM 1013 C CA . SER A 1 120 ? 1.928 3.899 -17.342 1.00 94.06 120 SER A CA 1
ATOM 1014 C C . SER A 1 120 ? 0.626 4.221 -16.608 1.00 94.06 120 SER A C 1
ATOM 1016 O O . SER A 1 120 ? 0.576 4.026 -15.393 1.00 94.06 120 SER A O 1
ATOM 1018 N N . GLN A 1 121 ? -0.398 4.735 -17.295 1.00 94.69 121 GLN A N 1
ATOM 1019 C CA . GLN A 1 121 ? -1.704 5.010 -16.693 1.00 94.69 121 GLN A CA 1
ATOM 1020 C C . GLN A 1 121 ? -2.453 3.714 -16.383 1.00 94.69 121 GLN A C 1
ATOM 1022 O O . GLN A 1 121 ? -2.941 3.555 -15.262 1.00 94.69 121 GLN A O 1
ATOM 1027 N N . ASP A 1 122 ? -2.463 2.769 -17.321 1.00 94.19 122 ASP A N 1
ATOM 1028 C CA . ASP A 1 122 ? -3.103 1.465 -17.131 1.00 94.19 122 ASP A CA 1
ATOM 1029 C C . ASP A 1 122 ? -2.470 0.701 -15.963 1.00 94.19 122 ASP A C 1
ATOM 1031 O O . ASP A 1 122 ? -3.165 0.225 -15.063 1.00 94.19 122 ASP A O 1
ATOM 1035 N N . LEU A 1 123 ? -1.134 0.677 -15.901 1.00 94.75 123 LEU A N 1
ATOM 1036 C CA . LEU A 1 123 ? -0.407 0.053 -14.794 1.00 94.75 123 LEU A CA 1
ATOM 1037 C C . LEU A 1 123 ? -0.648 0.736 -13.456 1.00 94.75 123 LEU A C 1
ATOM 1039 O O . LEU A 1 123 ? -0.712 0.067 -12.423 1.00 94.75 123 LEU A O 1
ATOM 1043 N N . HIS A 1 124 ? -0.757 2.063 -13.457 1.00 95.38 124 HIS A N 1
ATOM 1044 C CA . HIS A 1 124 ? -1.068 2.805 -12.246 1.00 95.38 124 HIS A CA 1
ATOM 1045 C C . HIS A 1 124 ? -2.435 2.395 -11.687 1.00 95.38 124 HIS A C 1
ATOM 1047 O O . HIS A 1 124 ? -2.543 2.145 -10.484 1.00 95.38 124 HIS A O 1
ATOM 1053 N N . LEU A 1 125 ? -3.459 2.315 -12.542 1.00 95.81 125 LEU A N 1
ATOM 1054 C CA . LEU A 1 125 ? -4.804 1.900 -12.144 1.00 95.81 125 LEU A CA 1
ATOM 1055 C C . LEU A 1 125 ? -4.801 0.460 -11.630 1.00 95.81 125 LEU A C 1
ATOM 1057 O O . LEU A 1 125 ? -5.244 0.216 -10.509 1.00 95.81 125 LEU A O 1
ATOM 1061 N N . GLU A 1 126 ? -4.206 -0.464 -12.385 1.00 95.50 126 GLU A N 1
ATOM 1062 C CA . GLU A 1 126 ? -4.149 -1.878 -12.014 1.00 95.50 126 GLU A CA 1
ATOM 1063 C C . GLU A 1 126 ? -3.469 -2.094 -10.654 1.00 95.50 126 GLU A C 1
ATOM 1065 O O . GLU A 1 126 ? -4.029 -2.746 -9.770 1.00 95.50 126 GLU A O 1
ATOM 1070 N N . PHE A 1 127 ? -2.278 -1.522 -10.446 1.00 96.25 127 PHE A N 1
ATOM 1071 C CA . PHE A 1 127 ? -1.559 -1.681 -9.182 1.00 96.25 127 PHE A CA 1
ATOM 1072 C C . PHE A 1 127 ? -2.246 -0.975 -8.017 1.00 96.25 127 PHE A C 1
ATOM 1074 O O . PHE A 1 127 ? -2.232 -1.497 -6.900 1.00 96.25 127 PHE A O 1
ATOM 1081 N N . SER A 1 128 ? -2.854 0.188 -8.257 1.00 97.19 128 SER A N 1
ATOM 1082 C CA . SER A 1 128 ? -3.597 0.905 -7.221 1.00 97.19 128 SER A CA 1
ATOM 1083 C C . SER A 1 128 ? -4.807 0.107 -6.753 1.00 97.19 128 SER A C 1
ATOM 1085 O O . SER A 1 128 ? -5.012 -0.029 -5.547 1.00 97.19 128 SER A O 1
ATOM 1087 N N . ASP A 1 129 ? -5.583 -0.443 -7.683 1.00 97.19 129 ASP A N 1
ATOM 1088 C CA . ASP A 1 129 ? -6.779 -1.221 -7.368 1.00 97.19 129 ASP A CA 1
ATOM 1089 C C . ASP A 1 129 ? -6.414 -2.544 -6.698 1.00 97.19 129 ASP A C 1
ATOM 1091 O O . ASP A 1 129 ? -7.007 -2.913 -5.683 1.00 97.19 129 ASP A O 1
ATOM 1095 N N . LEU A 1 130 ? -5.376 -3.224 -7.190 1.00 96.38 130 LEU A N 1
ATOM 1096 C CA . LEU A 1 130 ? -4.870 -4.447 -6.575 1.00 96.38 130 LEU A CA 1
ATOM 1097 C C . LEU A 1 130 ? -4.409 -4.208 -5.133 1.00 96.38 130 LEU A C 1
ATOM 1099 O O . LEU A 1 130 ? -4.784 -4.956 -4.231 1.00 96.38 130 LEU A O 1
ATOM 1103 N N . LEU A 1 131 ? -3.632 -3.147 -4.898 1.00 97.69 131 LEU A N 1
ATOM 1104 C CA . LEU A 1 131 ? -3.157 -2.803 -3.562 1.00 97.69 131 LEU A CA 1
ATOM 1105 C C . LEU A 1 131 ? -4.309 -2.444 -2.619 1.00 97.69 131 LEU A C 1
ATOM 1107 O O . LEU A 1 131 ? -4.334 -2.941 -1.493 1.00 97.69 131 LEU A O 1
ATOM 1111 N N . LYS A 1 132 ? -5.256 -1.608 -3.064 1.00 97.06 132 LYS A N 1
ATOM 1112 C CA . LYS A 1 132 ? -6.435 -1.234 -2.266 1.00 97.06 132 LYS A CA 1
ATOM 1113 C C . LYS A 1 132 ? -7.238 -2.465 -1.876 1.00 97.06 132 LYS A C 1
ATOM 1115 O O . LYS A 1 132 ? -7.436 -2.680 -0.690 1.00 97.06 132 LYS A O 1
ATOM 1120 N N . ASN A 1 133 ? -7.562 -3.336 -2.832 1.00 95.62 133 ASN A N 1
ATOM 1121 C CA . ASN A 1 133 ? -8.302 -4.571 -2.565 1.00 95.62 133 ASN A CA 1
ATOM 1122 C C . ASN A 1 133 ? -7.598 -5.462 -1.526 1.00 95.62 133 ASN A C 1
ATOM 1124 O O . ASN A 1 133 ? -8.242 -6.012 -0.633 1.00 95.62 133 ASN A O 1
ATOM 1128 N N . LEU A 1 134 ? -6.270 -5.597 -1.613 1.00 94.81 134 LEU A N 1
ATOM 1129 C CA . LEU A 1 134 ? -5.495 -6.380 -0.647 1.00 94.81 134 LEU A CA 1
ATOM 1130 C C . LEU A 1 134 ? -5.481 -5.740 0.746 1.00 94.81 134 LEU A C 1
ATOM 1132 O O . LEU A 1 134 ? -5.526 -6.465 1.741 1.00 94.81 134 LEU A O 1
ATOM 1136 N N . ILE A 1 135 ? -5.412 -4.408 0.831 1.00 95.94 135 ILE A N 1
ATOM 1137 C CA . ILE A 1 135 ? -5.419 -3.680 2.104 1.00 95.94 135 ILE A CA 1
ATOM 1138 C C . ILE A 1 135 ? -6.819 -3.666 2.717 1.00 95.94 135 ILE A C 1
ATOM 1140 O O . ILE A 1 135 ? -6.927 -3.990 3.894 1.00 95.94 135 ILE A O 1
ATOM 1144 N N . ASP A 1 136 ? -7.866 -3.349 1.955 1.00 95.12 136 ASP A N 1
ATOM 1145 C CA . ASP A 1 136 ? -9.249 -3.191 2.429 1.00 95.12 136 ASP A CA 1
ATOM 1146 C C . ASP A 1 136 ? -9.748 -4.439 3.159 1.00 95.12 136 ASP A C 1
ATOM 1148 O O . ASP A 1 136 ? -10.260 -4.353 4.274 1.00 95.12 136 ASP A O 1
ATOM 1152 N N . VAL A 1 137 ? -9.484 -5.626 2.603 1.00 92.88 137 VAL A N 1
ATOM 1153 C CA . VAL A 1 137 ? -9.849 -6.899 3.248 1.00 92.88 137 VAL A CA 1
ATOM 1154 C C . VAL A 1 137 ? -9.209 -7.034 4.632 1.00 92.88 137 VAL A C 1
ATOM 1156 O O . VAL A 1 137 ? -9.847 -7.508 5.570 1.00 92.88 137 VAL A O 1
ATOM 1159 N N . GLN A 1 138 ? -7.948 -6.625 4.781 1.00 94.31 138 GLN A N 1
ATOM 1160 C CA . GLN A 1 138 ? -7.276 -6.653 6.083 1.00 94.31 138 GLN A CA 1
ATOM 1161 C C . GLN A 1 138 ? -7.747 -5.515 6.979 1.00 94.31 138 GLN A C 1
ATOM 1163 O O . GLN A 1 138 ? -7.844 -5.687 8.192 1.00 94.31 138 GLN A O 1
ATOM 1168 N N . PHE A 1 139 ? -8.029 -4.359 6.388 1.00 94.12 139 PHE A N 1
ATOM 1169 C CA . PHE A 1 139 ? -8.459 -3.160 7.077 1.00 94.12 139 PHE A CA 1
ATOM 1170 C C . PHE A 1 139 ? -9.791 -3.367 7.792 1.00 94.12 139 PHE A C 1
ATOM 1172 O O . PHE A 1 139 ? -9.970 -2.846 8.884 1.00 94.12 139 PHE A O 1
ATOM 1179 N N . ASP A 1 140 ? -10.693 -4.175 7.246 1.00 91.50 140 ASP A N 1
ATOM 1180 C CA . ASP A 1 140 ? -11.971 -4.472 7.898 1.00 91.50 140 ASP A CA 1
ATOM 1181 C C . ASP A 1 140 ? -11.875 -5.557 8.978 1.00 91.50 140 ASP A C 1
ATOM 1183 O O . ASP A 1 140 ? -12.741 -5.647 9.846 1.00 91.50 140 ASP A O 1
ATOM 1187 N N . GLN A 1 141 ? -10.845 -6.404 8.926 1.00 91.50 141 GLN A N 1
ATOM 1188 C CA . GLN A 1 141 ? -10.773 -7.624 9.738 1.00 91.50 141 GLN A CA 1
ATOM 1189 C C . GLN A 1 141 ? -9.750 -7.558 10.870 1.00 91.50 141 GLN A C 1
ATOM 1191 O O . GLN A 1 141 ? -9.922 -8.230 11.884 1.00 91.50 141 GLN A O 1
ATOM 1196 N N . ALA A 1 142 ? -8.669 -6.800 10.704 1.00 96.00 142 ALA A N 1
ATOM 1197 C CA . ALA A 1 142 ? -7.563 -6.770 11.649 1.00 96.00 142 ALA A CA 1
ATOM 1198 C C . ALA A 1 142 ? -7.696 -5.625 12.658 1.00 96.00 142 ALA A C 1
ATOM 1200 O O . ALA A 1 142 ? -8.305 -4.590 12.399 1.00 96.00 142 ALA A O 1
ATOM 1201 N N . SER A 1 143 ? -7.075 -5.784 13.823 1.00 96.31 143 SER A N 1
ATOM 1202 C CA . SER A 1 143 ? -7.071 -4.749 14.853 1.00 96.31 143 SER A CA 1
ATOM 1203 C C . SER A 1 143 ? -6.126 -3.590 14.495 1.00 96.31 143 SER A C 1
ATOM 1205 O O . SER A 1 143 ? -5.071 -3.827 13.885 1.00 96.31 143 SER A O 1
ATOM 1207 N N . PRO A 1 144 ? -6.408 -2.352 14.955 1.00 97.44 144 PRO A N 1
ATOM 1208 C CA . PRO A 1 144 ? -5.629 -1.168 14.608 1.00 97.44 144 PRO A CA 1
ATOM 1209 C C . PRO A 1 144 ? -4.122 -1.303 14.865 1.00 97.44 144 PRO A C 1
ATOM 1211 O O . PRO A 1 144 ? -3.304 -0.917 14.030 1.00 97.44 144 PRO A O 1
ATOM 1214 N N . LYS A 1 145 ? -3.715 -1.892 15.999 1.00 97.00 145 LYS A N 1
ATOM 1215 C CA . LYS A 1 145 ? -2.290 -2.065 16.331 1.00 97.00 145 LYS A CA 1
ATOM 1216 C C . LYS A 1 145 ? -1.570 -2.938 15.304 1.00 97.00 145 LYS A C 1
ATOM 1218 O O . LYS A 1 145 ? -0.470 -2.596 14.873 1.00 97.00 145 LYS A O 1
ATOM 1223 N N . ASN A 1 146 ? -2.196 -4.041 14.900 1.00 97.19 146 ASN A N 1
ATOM 1224 C CA . ASN A 1 146 ? -1.614 -4.987 13.950 1.00 97.19 146 ASN A CA 1
ATOM 1225 C C . ASN A 1 146 ? -1.565 -4.386 12.538 1.00 97.19 146 ASN A C 1
ATOM 1227 O O . ASN A 1 146 ? -0.549 -4.519 11.855 1.00 97.19 146 ASN A O 1
ATOM 1231 N N . LEU A 1 147 ? -2.595 -3.630 12.141 1.00 97.62 147 LEU A N 1
ATOM 1232 C CA . LEU A 1 147 ? -2.603 -2.883 10.879 1.00 97.62 147 LEU A CA 1
ATOM 1233 C C . LEU A 1 147 ? -1.517 -1.808 10.817 1.00 97.62 147 LEU A C 1
ATOM 1235 O O . LEU A 1 147 ? -0.879 -1.654 9.780 1.00 97.62 147 LEU A O 1
ATOM 1239 N N . ILE A 1 148 ? -1.255 -1.083 11.910 1.00 97.94 148 ILE A N 1
ATOM 1240 C CA . ILE A 1 148 ? -0.170 -0.089 11.952 1.00 97.94 148 ILE A CA 1
ATOM 1241 C C . ILE A 1 148 ? 1.187 -0.749 11.686 1.00 97.94 148 ILE A C 1
ATOM 1243 O O . ILE A 1 148 ? 1.984 -0.209 10.917 1.00 97.94 148 ILE A O 1
ATOM 1247 N N . VAL A 1 149 ? 1.452 -1.902 12.310 1.00 97.56 149 VAL A N 1
ATOM 1248 C CA . VAL A 1 149 ? 2.700 -2.656 12.109 1.00 97.56 149 VAL A CA 1
ATOM 1249 C C . VAL A 1 149 ? 2.809 -3.128 10.661 1.00 97.56 149 VAL A C 1
ATOM 1251 O O . VAL A 1 149 ? 3.818 -2.862 10.009 1.00 97.56 149 VAL A O 1
ATOM 1254 N N . PHE A 1 150 ? 1.748 -3.744 10.144 1.00 98.12 150 PHE A N 1
ATOM 1255 C CA . PHE A 1 150 ? 1.678 -4.231 8.771 1.00 98.12 150 PHE A CA 1
ATOM 1256 C C . PHE A 1 150 ? 1.885 -3.116 7.732 1.00 98.12 150 PHE A C 1
ATOM 1258 O O . PHE A 1 150 ? 2.746 -3.235 6.863 1.00 98.12 150 PHE A O 1
ATOM 1265 N N . LEU A 1 151 ? 1.163 -1.996 7.847 1.00 98.31 151 LEU A N 1
ATOM 1266 C CA . LEU A 1 151 ? 1.281 -0.868 6.917 1.00 98.31 151 LEU A CA 1
ATOM 1267 C C . LEU A 1 151 ? 2.670 -0.226 6.981 1.00 98.31 151 LEU A C 1
ATOM 1269 O O . LEU A 1 151 ? 3.206 0.179 5.952 1.00 98.31 151 LEU A O 1
ATOM 1273 N N . LYS A 1 152 ? 3.283 -0.153 8.170 1.00 98.19 152 LYS A N 1
ATOM 1274 C CA . LYS A 1 152 ? 4.660 0.338 8.321 1.00 98.19 152 LYS A CA 1
ATOM 1275 C C . LYS A 1 152 ? 5.652 -0.555 7.575 1.00 98.19 152 LYS A C 1
ATOM 1277 O O . LYS A 1 152 ? 6.517 -0.033 6.873 1.00 98.19 152 LYS A O 1
ATOM 1282 N N . GLU A 1 153 ? 5.529 -1.872 7.718 1.00 98.19 153 GLU A N 1
ATOM 1283 C CA . GLU A 1 153 ? 6.383 -2.829 7.011 1.00 98.19 153 GLU A CA 1
ATOM 1284 C C . GLU A 1 153 ? 6.169 -2.751 5.491 1.00 98.19 153 GLU A C 1
ATOM 1286 O O . GLU A 1 153 ? 7.140 -2.678 4.737 1.00 98.19 153 GLU A O 1
ATOM 1291 N N . LEU A 1 154 ? 4.917 -2.674 5.032 1.00 98.38 154 LEU A N 1
ATOM 1292 C CA . LEU A 1 154 ? 4.587 -2.537 3.612 1.00 98.38 154 LEU A CA 1
ATOM 1293 C C . LEU A 1 154 ? 5.172 -1.258 3.001 1.00 98.38 154 LEU A C 1
ATOM 1295 O O . LEU A 1 154 ? 5.842 -1.322 1.970 1.00 98.38 154 LEU A O 1
ATOM 1299 N N . ILE A 1 155 ? 5.011 -0.112 3.671 1.00 98.56 155 ILE A N 1
ATOM 1300 C CA . ILE A 1 155 ? 5.623 1.161 3.255 1.00 98.56 155 ILE A CA 1
ATOM 1301 C C . ILE A 1 155 ? 7.146 1.026 3.165 1.00 98.56 155 ILE A C 1
ATOM 1303 O O . ILE A 1 155 ? 7.753 1.510 2.207 1.00 98.56 155 ILE A O 1
ATOM 1307 N N . GLN A 1 156 ? 7.777 0.359 4.135 1.00 98.38 156 GLN A N 1
ATOM 1308 C CA . GLN A 1 156 ? 9.223 0.146 4.133 1.00 98.38 156 GLN A CA 1
ATOM 1309 C C . GLN A 1 156 ? 9.670 -0.702 2.934 1.00 98.38 156 GLN A C 1
ATOM 1311 O O . GLN A 1 156 ? 10.632 -0.325 2.259 1.00 98.38 156 GLN A O 1
ATOM 1316 N N . LYS A 1 157 ? 8.971 -1.803 2.621 1.00 98.12 157 LYS A N 1
ATOM 1317 C CA . LYS A 1 157 ? 9.312 -2.650 1.464 1.00 98.12 157 LYS A CA 1
ATOM 1318 C C . LYS A 1 157 ? 9.086 -1.939 0.132 1.00 98.12 157 LYS A C 1
ATOM 1320 O O . LYS A 1 157 ? 9.951 -2.015 -0.737 1.00 98.12 157 LYS A O 1
ATOM 1325 N N . LEU A 1 158 ? 7.994 -1.188 -0.014 1.00 98.31 158 LEU A N 1
ATOM 1326 C CA . LEU A 1 158 ? 7.754 -0.366 -1.206 1.00 98.31 158 LEU A CA 1
ATOM 1327 C C . LEU A 1 158 ? 8.834 0.714 -1.371 1.00 98.31 158 LEU A C 1
ATOM 1329 O O . LEU A 1 158 ? 9.345 0.918 -2.470 1.00 98.31 158 LEU A O 1
ATOM 1333 N N . THR A 1 159 ? 9.250 1.356 -0.276 1.00 98.38 159 THR A N 1
ATOM 1334 C CA . THR A 1 159 ? 10.336 2.352 -0.294 1.00 98.38 159 THR A CA 1
ATOM 1335 C C . THR A 1 159 ? 11.657 1.727 -0.742 1.00 98.38 159 THR A C 1
ATOM 1337 O O . THR A 1 159 ? 12.361 2.303 -1.572 1.00 98.38 159 THR A O 1
ATOM 1340 N N . TYR A 1 160 ? 11.979 0.531 -0.240 1.00 97.94 160 TYR A N 1
ATOM 1341 C CA . TYR A 1 160 ? 13.157 -0.217 -0.678 1.00 97.94 160 TYR A CA 1
ATOM 1342 C C . TYR A 1 160 ? 13.084 -0.554 -2.172 1.00 97.94 160 TYR A C 1
ATOM 1344 O O . TYR A 1 160 ? 14.014 -0.239 -2.914 1.00 97.94 160 TYR A O 1
ATOM 1352 N N . LYS A 1 161 ? 11.949 -1.095 -2.637 1.00 97.06 161 LYS A N 1
ATOM 1353 C CA . LYS A 1 161 ? 11.745 -1.442 -4.049 1.00 97.06 161 LYS A CA 1
ATOM 1354 C C . LYS A 1 161 ? 11.878 -0.227 -4.966 1.00 97.06 161 LYS A C 1
ATOM 1356 O O . LYS A 1 161 ? 12.511 -0.315 -6.015 1.00 97.06 161 LYS A O 1
ATOM 1361 N N . ARG A 1 162 ? 11.360 0.932 -4.551 1.00 97.69 162 ARG A N 1
ATOM 1362 C CA . ARG A 1 162 ? 11.567 2.200 -5.262 1.00 97.69 162 ARG A CA 1
ATOM 1363 C C . ARG A 1 162 ? 13.052 2.555 -5.374 1.00 97.69 162 ARG A C 1
ATOM 1365 O O . ARG A 1 162 ? 13.513 2.927 -6.448 1.00 97.69 162 ARG A O 1
ATOM 1372 N N . GLY A 1 163 ? 13.814 2.397 -4.291 1.00 97.94 163 GLY A N 1
ATOM 1373 C CA . GLY A 1 163 ? 15.266 2.597 -4.295 1.00 97.94 163 GLY A CA 1
ATOM 1374 C C . GLY A 1 163 ? 16.009 1.668 -5.265 1.00 97.94 163 GLY A C 1
ATOM 1375 O O . GLY A 1 163 ? 16.922 2.112 -5.968 1.00 97.94 163 GLY A O 1
ATOM 1376 N N . GLU A 1 164 ? 15.594 0.401 -5.362 1.00 97.44 164 GLU A N 1
ATOM 1377 C CA . GLU A 1 164 ? 16.134 -0.542 -6.353 1.00 97.44 164 GLU A CA 1
ATOM 1378 C C . GLU A 1 164 ? 15.840 -0.089 -7.789 1.00 97.44 164 GLU A C 1
ATOM 1380 O O . GLU A 1 164 ? 16.733 -0.107 -8.639 1.00 97.44 164 GLU A O 1
ATOM 1385 N N . LEU A 1 165 ? 14.604 0.342 -8.061 1.00 97.12 165 LEU A N 1
ATOM 1386 C CA . LEU A 1 165 ? 14.181 0.820 -9.380 1.00 97.12 165 LEU A CA 1
ATOM 1387 C C . LEU A 1 165 ? 14.964 2.065 -9.807 1.00 97.12 165 LEU A C 1
ATOM 1389 O O . LEU A 1 165 ? 15.450 2.115 -10.934 1.00 97.12 165 LEU A O 1
ATOM 1393 N N . GLU A 1 166 ? 15.166 3.027 -8.904 1.00 97.69 166 GLU A N 1
ATOM 1394 C CA . GLU A 1 166 ? 15.974 4.225 -9.172 1.00 97.69 166 GLU A CA 1
ATOM 1395 C C . GLU A 1 166 ? 17.450 3.891 -9.422 1.00 97.69 166 GLU A C 1
ATOM 1397 O O . GLU A 1 166 ? 18.092 4.475 -10.297 1.00 97.69 166 GLU A O 1
ATOM 1402 N N . THR A 1 167 ? 17.997 2.914 -8.696 1.00 98.12 167 THR A N 1
ATOM 1403 C CA . THR A 1 167 ? 19.364 2.429 -8.934 1.00 98.12 167 THR A CA 1
ATOM 1404 C C . THR A 1 167 ? 19.489 1.794 -10.318 1.00 98.12 167 THR A C 1
ATOM 1406 O O . THR A 1 167 ? 20.393 2.145 -11.081 1.00 98.12 167 THR A O 1
ATOM 1409 N N . LYS A 1 168 ? 18.550 0.908 -10.679 1.00 97.00 168 LYS A N 1
ATOM 1410 C CA . LYS A 1 168 ? 18.496 0.285 -12.010 1.00 97.00 168 LYS A CA 1
ATOM 1411 C C . LYS A 1 168 ? 18.320 1.334 -13.111 1.00 97.00 168 LYS A C 1
ATOM 1413 O O . LYS A 1 168 ? 19.040 1.290 -14.102 1.00 97.00 168 LYS A O 1
ATOM 1418 N N . LYS A 1 169 ? 17.435 2.318 -12.925 1.00 97.75 169 LYS A N 1
ATOM 1419 C CA . LYS A 1 169 ? 17.237 3.437 -13.859 1.00 97.75 169 LYS A CA 1
ATOM 1420 C C . LYS A 1 169 ? 18.554 4.153 -14.167 1.00 97.75 169 LYS A C 1
ATOM 1422 O O . LYS A 1 169 ? 18.899 4.308 -15.334 1.00 97.75 169 LYS A O 1
ATOM 1427 N N . ARG A 1 170 ? 19.323 4.537 -13.140 1.00 98.25 170 ARG A N 1
ATOM 1428 C CA . ARG A 1 170 ? 20.632 5.196 -13.329 1.00 98.25 170 ARG A CA 1
ATOM 1429 C C . ARG A 1 170 ? 21.613 4.323 -14.105 1.00 98.25 170 ARG A C 1
ATOM 1431 O O . ARG A 1 170 ? 22.307 4.832 -14.977 1.00 98.25 170 ARG A O 1
ATOM 1438 N N . PHE A 1 171 ? 21.646 3.021 -13.819 1.00 98.25 171 PHE A N 1
ATOM 1439 C CA . PHE A 1 171 ? 22.471 2.076 -14.570 1.00 98.25 171 PHE A CA 1
ATOM 1440 C C . PHE A 1 171 ? 22.130 2.084 -16.069 1.00 98.25 171 PHE A C 1
ATOM 1442 O O . PHE A 1 171 ? 23.036 2.168 -16.897 1.00 98.25 171 PHE A O 1
ATOM 1449 N N . TYR A 1 172 ? 20.844 2.054 -16.426 1.00 98.31 172 TYR A N 1
ATOM 1450 C CA . TYR A 1 172 ? 20.425 2.075 -17.829 1.00 98.31 172 TYR A CA 1
ATOM 1451 C C . TYR A 1 172 ? 20.686 3.420 -18.517 1.00 98.31 172 TYR A C 1
ATOM 1453 O O . TYR A 1 172 ? 21.127 3.419 -19.662 1.00 98.31 172 TYR A O 1
ATOM 1461 N N . ILE A 1 173 ? 20.543 4.547 -17.815 1.00 98.38 173 ILE A N 1
ATOM 1462 C CA . ILE A 1 173 ? 20.917 5.871 -18.345 1.00 98.38 173 ILE A CA 1
ATOM 1463 C C . ILE A 1 173 ? 22.414 5.924 -18.694 1.00 98.38 173 ILE A C 1
ATOM 1465 O O . ILE A 1 173 ? 22.800 6.398 -19.762 1.00 98.38 173 ILE A O 1
ATOM 1469 N N . GLU A 1 174 ? 23.288 5.424 -17.817 1.00 98.44 174 GLU A N 1
ATOM 1470 C CA . GLU A 1 174 ? 24.729 5.401 -18.100 1.00 98.44 174 GLU A CA 1
ATOM 1471 C C . GLU A 1 174 ? 25.085 4.406 -19.212 1.00 98.44 174 GLU A C 1
ATOM 1473 O O . GLU A 1 174 ? 25.948 4.685 -20.052 1.00 98.44 174 GLU A O 1
ATOM 1478 N N . ARG A 1 175 ? 24.378 3.271 -19.275 1.00 98.31 175 ARG A N 1
ATOM 1479 C CA . ARG A 1 175 ? 24.521 2.292 -20.358 1.00 98.31 175 ARG A CA 1
ATOM 1480 C C . ARG A 1 175 ? 24.110 2.874 -21.711 1.00 98.31 175 ARG A C 1
ATOM 1482 O O . ARG A 1 175 ? 24.827 2.660 -22.686 1.00 98.31 175 ARG A O 1
ATOM 1489 N N . GLU A 1 176 ? 23.025 3.645 -21.768 1.00 98.06 176 GLU A N 1
ATOM 1490 C CA . GLU A 1 176 ? 22.594 4.367 -22.969 1.00 98.06 176 GLU A CA 1
ATOM 1491 C C . GLU A 1 176 ? 23.675 5.351 -23.437 1.00 98.06 176 GLU A C 1
ATOM 1493 O O . GLU A 1 176 ? 24.120 5.288 -24.583 1.00 98.06 176 GLU A O 1
ATOM 1498 N N . LYS A 1 177 ? 24.175 6.212 -22.540 1.00 97.56 177 LYS A N 1
ATOM 1499 C CA . LYS A 1 177 ? 25.241 7.178 -22.867 1.00 97.56 177 LYS A CA 1
ATOM 1500 C C . LYS A 1 177 ? 26.500 6.494 -23.398 1.00 97.56 177 LYS A C 1
ATOM 1502 O O . LYS A 1 177 ? 27.121 6.976 -24.343 1.00 97.56 177 LYS A O 1
ATOM 1507 N N . SER A 1 178 ? 26.903 5.382 -22.782 1.00 98.00 178 SER A N 1
ATOM 1508 C CA . SER A 1 178 ? 28.061 4.596 -23.222 1.00 98.00 178 SER A CA 1
ATOM 1509 C C . SER A 1 178 ? 27.842 3.976 -24.607 1.00 98.00 178 SER A C 1
ATOM 1511 O O . SER A 1 178 ? 28.757 3.973 -25.438 1.00 98.00 178 SER A O 1
ATOM 1513 N N . ALA A 1 179 ? 26.625 3.505 -24.879 1.00 97.44 179 ALA A N 1
ATOM 1514 C CA . ALA A 1 179 ? 26.247 2.953 -26.170 1.00 97.44 179 ALA A CA 1
ATOM 1515 C C . ALA A 1 179 ? 26.267 4.022 -27.275 1.00 97.44 179 ALA A C 1
ATOM 1517 O O . ALA A 1 179 ? 26.851 3.771 -28.327 1.00 97.44 179 ALA A O 1
ATOM 1518 N N . TRP A 1 180 ? 25.759 5.232 -27.019 1.00 96.25 180 TRP A N 1
ATOM 1519 C CA . TRP A 1 180 ? 25.837 6.337 -27.984 1.00 96.25 180 TRP A CA 1
ATOM 1520 C C . TRP A 1 180 ? 27.274 6.770 -28.290 1.00 96.25 180 TRP A C 1
ATOM 1522 O O . TRP A 1 180 ? 27.635 6.886 -29.457 1.00 96.25 180 TRP A O 1
ATOM 1532 N N . LYS A 1 181 ? 28.142 6.887 -27.277 1.00 95.69 181 LYS A N 1
ATOM 1533 C CA . LYS A 1 181 ? 29.579 7.157 -27.500 1.00 95.69 181 LYS A CA 1
ATOM 1534 C C . LYS A 1 181 ? 30.256 6.071 -28.339 1.00 95.69 181 LYS A C 1
ATOM 1536 O O . LYS A 1 181 ? 31.131 6.352 -29.155 1.00 95.69 181 LYS A O 1
ATOM 1541 N N . SER A 1 182 ? 29.872 4.812 -28.121 1.00 95.69 182 SER A N 1
ATOM 1542 C CA . SER A 1 182 ? 30.385 3.687 -28.907 1.00 95.69 182 SER A CA 1
ATOM 1543 C C . SER A 1 182 ? 29.891 3.755 -30.350 1.00 95.69 182 SER A C 1
ATOM 1545 O O . SER A 1 182 ? 30.668 3.509 -31.265 1.00 95.69 182 SER A O 1
ATOM 1547 N N . PHE A 1 183 ? 28.624 4.121 -30.556 1.00 94.69 183 PHE A N 1
ATOM 1548 C CA . PHE A 1 183 ? 28.056 4.345 -31.880 1.00 94.69 183 PHE A CA 1
ATOM 1549 C C . PHE A 1 183 ? 28.809 5.442 -32.642 1.00 94.69 183 PHE A C 1
ATOM 1551 O O . PHE A 1 183 ? 29.228 5.186 -33.766 1.00 94.69 183 PHE A O 1
ATOM 1558 N N . GLU A 1 184 ? 29.049 6.606 -32.031 1.00 92.12 184 GLU A N 1
ATOM 1559 C CA . GLU A 1 184 ? 29.793 7.720 -32.647 1.00 92.12 184 GLU A CA 1
ATOM 1560 C C . GLU A 1 184 ? 31.186 7.264 -33.118 1.00 92.12 184 GL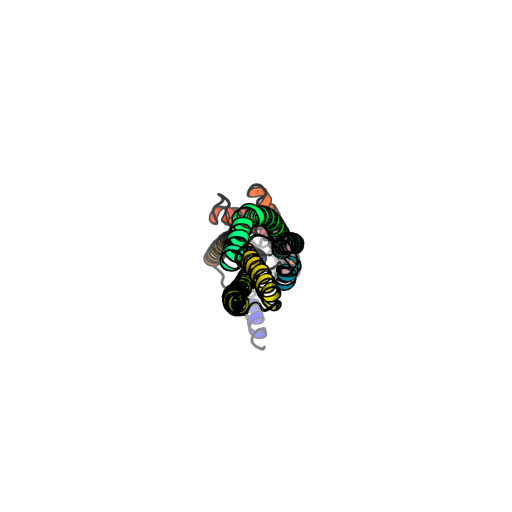U A C 1
ATOM 1562 O O . GLU A 1 184 ? 31.518 7.372 -34.298 1.00 92.12 184 GLU A O 1
ATOM 1567 N N . LYS A 1 185 ? 31.955 6.618 -32.230 1.00 92.56 185 LYS A N 1
ATOM 1568 C CA . LYS A 1 185 ? 33.297 6.105 -32.547 1.00 92.56 185 LYS A CA 1
ATOM 1569 C C . LYS A 1 185 ? 33.300 5.043 -33.654 1.00 92.56 185 LYS A C 1
ATOM 1571 O O . LYS A 1 185 ? 34.180 5.041 -34.509 1.00 92.56 185 LYS A O 1
ATOM 1576 N N . LEU A 1 186 ? 32.359 4.099 -33.618 1.00 92.69 186 LEU A N 1
ATOM 1577 C CA . LEU A 1 186 ? 32.272 3.023 -34.614 1.00 92.69 186 LEU A CA 1
ATOM 1578 C C . LEU A 1 186 ? 31.784 3.543 -35.971 1.00 92.69 186 LEU A C 1
ATOM 1580 O O . LEU A 1 186 ? 32.190 3.022 -37.007 1.00 92.69 186 LEU A O 1
ATOM 1584 N N . SER A 1 187 ? 30.964 4.594 -35.963 1.00 88.81 187 SER A N 1
ATOM 1585 C CA . SER A 1 187 ? 30.462 5.255 -37.167 1.00 88.81 187 SER A CA 1
ATOM 1586 C C . SER A 1 187 ? 31.567 5.982 -37.929 1.00 88.81 187 SER A C 1
ATOM 1588 O O . SER A 1 187 ? 31.616 5.876 -39.153 1.00 88.81 187 SER A O 1
ATOM 1590 N N . GLU A 1 188 ? 32.489 6.655 -37.229 1.00 88.19 188 GLU A N 1
ATOM 1591 C CA . GLU A 1 188 ? 33.701 7.246 -37.827 1.00 88.19 188 GLU A CA 1
ATOM 1592 C C . GLU A 1 188 ? 34.579 6.187 -38.512 1.00 88.19 188 GLU A C 1
ATOM 1594 O O . GLU A 1 188 ? 35.239 6.454 -39.514 1.00 88.19 188 GLU A O 1
ATOM 1599 N N . GLN A 1 189 ? 34.561 4.962 -37.981 1.00 88.06 189 GLN A N 1
ATOM 1600 C CA . GLN A 1 189 ? 35.331 3.824 -38.481 1.00 88.06 189 GLN A CA 1
ATOM 1601 C C . GLN A 1 189 ? 34.572 2.984 -39.517 1.00 88.06 189 GLN A C 1
ATOM 1603 O O . GLN A 1 189 ? 35.131 2.020 -40.037 1.00 88.06 189 GLN A O 1
ATOM 1608 N N . SER A 1 190 ? 33.315 3.331 -39.828 1.00 84.25 190 SER A N 1
ATOM 1609 C CA . SER A 1 190 ? 32.426 2.543 -40.696 1.00 84.25 190 SER A CA 1
ATOM 1610 C C . SER A 1 190 ? 32.294 1.065 -40.270 1.00 84.25 190 SER A C 1
ATOM 1612 O O . SER A 1 190 ? 32.167 0.173 -41.112 1.00 84.25 190 SER A O 1
ATOM 1614 N N . ASP A 1 191 ? 32.333 0.783 -38.962 1.00 87.69 191 ASP A N 1
ATOM 1615 C CA . ASP A 1 191 ? 32.195 -0.575 -38.420 1.00 87.69 191 ASP A CA 1
ATOM 1616 C C . ASP A 1 191 ? 30.711 -0.977 -38.323 1.00 87.69 191 ASP A C 1
ATOM 1618 O O . ASP A 1 191 ? 29.901 -0.310 -37.678 1.00 87.69 191 ASP A O 1
ATOM 1622 N N . LYS A 1 192 ? 30.360 -2.141 -38.887 1.00 85.69 192 LYS A N 1
ATOM 1623 C CA . LYS A 1 192 ? 29.015 -2.745 -38.814 1.00 85.69 192 LYS A CA 1
ATOM 1624 C C . LYS A 1 192 ? 28.502 -2.929 -37.379 1.00 85.69 192 LYS A C 1
ATOM 1626 O O . LYS A 1 192 ? 27.291 -2.949 -37.156 1.00 85.69 192 LYS A O 1
ATOM 1631 N N . ASN A 1 193 ? 29.392 -3.033 -36.392 1.00 91.12 193 ASN A N 1
ATOM 1632 C CA . ASN A 1 193 ? 29.032 -3.111 -34.977 1.00 91.12 193 ASN A CA 1
ATOM 1633 C C . ASN A 1 193 ? 28.334 -1.845 -34.448 1.00 91.12 193 ASN A C 1
ATOM 1635 O O . ASN A 1 193 ? 27.724 -1.904 -33.376 1.00 91.12 193 ASN A O 1
ATOM 1639 N N . MET A 1 194 ? 28.355 -0.726 -35.182 1.00 91.94 194 MET A N 1
ATOM 1640 C CA . MET A 1 194 ? 27.639 0.498 -34.808 1.00 91.94 194 MET A CA 1
ATOM 1641 C C . MET A 1 194 ? 26.142 0.239 -34.558 1.00 91.94 194 MET A C 1
ATOM 1643 O O . MET A 1 194 ? 25.590 0.696 -33.559 1.00 91.94 194 MET A O 1
ATOM 1647 N N . TRP A 1 195 ? 25.494 -0.608 -35.363 1.00 92.25 195 TRP A N 1
ATOM 1648 C CA . TRP A 1 195 ? 24.072 -0.943 -35.210 1.00 92.25 195 TRP A CA 1
ATOM 1649 C C . TRP A 1 195 ? 23.763 -1.791 -33.975 1.00 92.25 195 TRP A C 1
ATOM 1651 O O . TRP A 1 195 ? 22.630 -1.795 -33.480 1.00 92.25 195 TRP A O 1
ATOM 1661 N N . LYS A 1 196 ? 24.764 -2.508 -33.453 1.00 94.19 196 LYS A N 1
ATOM 1662 C CA . LYS A 1 196 ? 24.669 -3.181 -32.154 1.00 94.19 196 LYS A CA 1
ATOM 1663 C C . LYS A 1 196 ? 24.706 -2.158 -31.021 1.00 94.19 196 LYS A C 1
ATOM 1665 O O . LYS A 1 196 ? 23.942 -2.300 -30.071 1.00 94.19 196 LYS A O 1
ATOM 1670 N N . ALA A 1 197 ? 25.539 -1.122 -31.135 1.00 95.00 197 ALA A N 1
ATOM 1671 C CA . ALA A 1 197 ? 25.566 -0.021 -30.175 1.00 95.00 197 ALA A CA 1
ATOM 1672 C C . ALA A 1 197 ? 24.226 0.737 -30.157 1.00 95.00 197 ALA A C 1
ATOM 1674 O O . ALA A 1 197 ? 23.674 0.940 -29.079 1.00 95.00 197 ALA A O 1
ATOM 1675 N N . VAL A 1 198 ? 23.635 1.024 -31.325 1.00 94.75 198 VAL A N 1
ATOM 1676 C CA . VAL A 1 198 ? 22.287 1.623 -31.419 1.00 94.75 198 VAL A CA 1
ATOM 1677 C C . VAL A 1 198 ? 21.238 0.757 -30.721 1.00 94.75 198 VAL A C 1
ATOM 1679 O O . VAL A 1 198 ? 20.485 1.258 -29.894 1.00 94.75 198 VAL A O 1
ATOM 1682 N N . LYS A 1 199 ? 21.213 -0.556 -30.990 1.00 95.69 199 LYS A N 1
ATOM 1683 C CA . LYS A 1 199 ? 20.270 -1.473 -30.327 1.00 95.69 199 LYS A CA 1
ATOM 1684 C C . LYS A 1 199 ? 20.391 -1.406 -28.799 1.00 95.69 199 LYS A C 1
ATOM 1686 O O . LYS A 1 199 ? 19.382 -1.284 -28.113 1.00 95.69 199 LYS A O 1
ATOM 1691 N N . ILE A 1 200 ? 21.618 -1.437 -28.273 1.00 97.69 200 ILE A N 1
ATOM 1692 C CA . ILE A 1 200 ? 21.863 -1.339 -26.826 1.00 97.69 200 ILE A CA 1
ATOM 1693 C C . ILE A 1 200 ? 21.389 0.012 -26.276 1.00 97.69 200 ILE A C 1
ATOM 1695 O O . ILE A 1 200 ? 20.847 0.047 -25.170 1.00 97.69 200 ILE A O 1
ATOM 1699 N N . ALA A 1 201 ? 21.586 1.107 -27.015 1.00 96.75 201 ALA A N 1
ATOM 1700 C CA . ALA A 1 201 ? 21.114 2.427 -26.612 1.00 96.75 201 ALA A CA 1
ATOM 1701 C C . ALA A 1 201 ? 19.582 2.465 -26.508 1.00 96.75 201 ALA A C 1
ATOM 1703 O O . ALA A 1 201 ? 19.065 2.862 -25.468 1.00 96.75 201 ALA A O 1
ATOM 1704 N N . LEU A 1 202 ? 18.864 1.965 -27.520 1.00 96.12 202 LEU A N 1
ATOM 1705 C CA . LEU A 1 202 ? 17.396 1.915 -27.531 1.00 96.12 202 LEU A CA 1
ATOM 1706 C C . LEU A 1 202 ? 16.831 1.037 -26.405 1.00 96.12 202 LEU A C 1
ATOM 1708 O O . LEU A 1 202 ? 15.943 1.477 -25.676 1.00 96.12 202 LEU A O 1
ATOM 1712 N N . GLU A 1 203 ? 17.387 -0.165 -26.211 1.00 97.25 203 GLU A N 1
ATOM 1713 C CA . GLU A 1 203 ? 17.028 -1.052 -25.093 1.00 97.25 203 GLU A CA 1
ATOM 1714 C C . GLU A 1 203 ? 17.234 -0.362 -23.741 1.00 97.25 203 GLU A C 1
ATOM 1716 O O . GLU A 1 203 ? 16.388 -0.444 -22.853 1.00 97.25 203 GLU A O 1
ATOM 1721 N N . SER A 1 204 ? 18.361 0.337 -23.583 1.00 97.94 204 SER A N 1
ATOM 1722 C CA . SER A 1 204 ? 18.699 1.012 -22.329 1.00 97.94 204 SER A CA 1
ATOM 1723 C C . SER A 1 204 ? 17.802 2.223 -22.077 1.00 97.94 204 SER A C 1
ATOM 1725 O O . SER A 1 204 ? 17.352 2.410 -20.949 1.00 97.94 204 SER A O 1
ATOM 1727 N N . LYS A 1 205 ? 17.484 3.003 -23.117 1.00 97.31 205 LYS A N 1
ATOM 1728 C CA . LYS A 1 205 ? 16.564 4.138 -23.018 1.00 97.31 205 LYS A CA 1
ATOM 1729 C C . LYS A 1 205 ? 15.176 3.677 -22.580 1.00 97.31 205 LYS A C 1
ATOM 1731 O O . LYS A 1 205 ? 14.666 4.158 -21.569 1.00 97.31 205 LYS A O 1
ATOM 1736 N N . LEU A 1 206 ? 14.611 2.688 -23.274 1.00 96.75 206 LEU A N 1
ATOM 1737 C CA . LEU A 1 206 ? 13.287 2.150 -22.962 1.00 96.75 206 LEU A CA 1
ATOM 1738 C C . LEU A 1 206 ? 13.219 1.570 -21.545 1.00 96.75 206 LEU A C 1
ATOM 1740 O O . LEU A 1 206 ? 12.278 1.839 -20.802 1.00 96.75 206 LEU A O 1
ATOM 1744 N N . GLU A 1 207 ? 14.236 0.809 -21.143 1.00 96.50 207 GLU A N 1
ATOM 1745 C CA . GLU A 1 207 ? 14.283 0.236 -19.803 1.00 96.50 207 GLU A CA 1
ATOM 1746 C C . GLU A 1 207 ? 14.451 1.324 -18.729 1.00 96.50 207 GLU A C 1
ATOM 1748 O O . GLU A 1 207 ? 13.857 1.224 -17.658 1.00 96.50 207 GLU A O 1
ATOM 1753 N N . SER A 1 208 ? 15.180 2.410 -19.004 1.00 97.19 208 SER A N 1
ATOM 1754 C CA . SER A 1 208 ? 15.260 3.545 -18.076 1.00 97.19 208 SER A CA 1
ATOM 1755 C C . SER A 1 208 ? 13.905 4.238 -17.874 1.00 97.19 208 SER A C 1
ATOM 1757 O O . SER A 1 208 ? 13.546 4.542 -16.730 1.00 97.19 208 SER A O 1
ATOM 1759 N N . GLU A 1 209 ? 13.119 4.401 -18.944 1.00 96.31 209 GLU A N 1
ATOM 1760 C CA . GLU A 1 209 ? 11.768 4.966 -18.883 1.00 96.31 209 GLU A CA 1
ATOM 1761 C C . GLU A 1 209 ? 10.807 4.037 -18.149 1.00 96.31 209 GLU A C 1
ATOM 1763 O O . GLU A 1 209 ? 10.123 4.465 -17.219 1.00 96.31 209 GLU A O 1
ATOM 1768 N N . ARG A 1 210 ? 10.845 2.734 -18.448 1.00 95.75 210 ARG A N 1
ATOM 1769 C CA . ARG A 1 210 ? 10.081 1.718 -17.713 1.00 95.75 210 ARG A CA 1
ATOM 1770 C C . ARG A 1 210 ? 10.316 1.814 -16.209 1.00 95.75 210 ARG A C 1
ATOM 1772 O O . ARG A 1 210 ? 9.368 1.851 -15.426 1.00 95.75 210 ARG A O 1
ATOM 1779 N N . ARG A 1 211 ? 11.581 1.872 -15.779 1.00 96.19 211 ARG A N 1
ATOM 1780 C CA . ARG A 1 211 ? 11.924 1.991 -14.352 1.00 96.19 211 ARG A CA 1
ATOM 1781 C C . ARG A 1 211 ? 11.470 3.321 -13.761 1.00 96.19 211 ARG A C 1
ATOM 1783 O O . ARG A 1 211 ? 11.075 3.339 -12.599 1.00 96.19 211 ARG A O 1
ATOM 1790 N N . SER A 1 212 ? 11.482 4.397 -14.546 1.00 95.94 212 SER A N 1
ATOM 1791 C CA . SER A 1 212 ? 10.941 5.700 -14.151 1.00 95.94 212 SER A CA 1
ATOM 1792 C C . SER A 1 212 ? 9.430 5.629 -13.893 1.00 95.94 212 SER A C 1
ATOM 1794 O O . SER A 1 212 ? 8.989 6.008 -12.807 1.00 95.94 212 SER A O 1
ATOM 1796 N N . CYS A 1 213 ? 8.656 5.064 -14.825 1.00 95.50 213 CYS A N 1
ATOM 1797 C CA . CYS A 1 213 ? 7.210 4.866 -14.683 1.00 95.50 213 CYS A CA 1
ATOM 1798 C C . CYS A 1 213 ? 6.873 4.015 -13.456 1.00 95.50 213 CYS A C 1
ATOM 1800 O O . CYS A 1 213 ? 6.090 4.428 -12.605 1.00 95.50 213 CYS A O 1
ATOM 1802 N N . ILE A 1 214 ? 7.516 2.854 -13.309 1.00 96.44 214 ILE A N 1
ATOM 1803 C CA . ILE A 1 214 ? 7.245 1.955 -12.180 1.00 96.44 214 ILE A CA 1
ATOM 1804 C C . ILE A 1 214 ? 7.658 2.611 -10.852 1.00 96.44 214 ILE A C 1
ATOM 1806 O O . ILE A 1 214 ? 6.927 2.507 -9.872 1.00 96.44 214 ILE A O 1
ATOM 1810 N N . SER A 1 215 ? 8.784 3.333 -10.800 1.00 97.06 215 SER A N 1
ATOM 1811 C CA . SER A 1 215 ? 9.206 4.076 -9.599 1.00 97.06 215 SER A CA 1
ATOM 1812 C C . SER A 1 215 ? 8.190 5.146 -9.188 1.00 97.06 215 SER A C 1
ATOM 1814 O O . SER A 1 215 ? 7.896 5.290 -7.997 1.00 97.06 215 SER A O 1
ATOM 1816 N N . PHE A 1 216 ? 7.624 5.864 -10.164 1.00 96.44 216 PHE A N 1
ATOM 1817 C CA . PHE A 1 216 ? 6.548 6.825 -9.930 1.00 96.44 216 PHE A CA 1
ATOM 1818 C C . PHE A 1 216 ? 5.303 6.136 -9.365 1.00 96.44 216 PHE A C 1
ATOM 1820 O O . PHE A 1 216 ? 4.808 6.543 -8.318 1.00 96.44 216 PHE A O 1
ATOM 1827 N N . ILE A 1 217 ? 4.864 5.031 -9.975 1.00 97.38 217 ILE A N 1
ATOM 1828 C CA . ILE A 1 217 ? 3.710 4.267 -9.482 1.00 97.38 217 ILE A CA 1
ATOM 1829 C C . ILE A 1 217 ? 3.954 3.773 -8.052 1.00 97.38 217 ILE A C 1
ATOM 1831 O O . ILE A 1 217 ? 3.103 3.954 -7.190 1.00 97.38 217 ILE A O 1
ATOM 1835 N N . VAL A 1 218 ? 5.135 3.225 -7.744 1.00 98.12 218 VAL A N 1
ATOM 1836 C CA . VAL A 1 218 ? 5.475 2.795 -6.375 1.00 98.12 218 VAL A CA 1
ATOM 1837 C C . VAL A 1 218 ? 5.394 3.957 -5.378 1.00 98.12 218 VAL A C 1
ATOM 1839 O O . VAL A 1 218 ? 4.989 3.749 -4.234 1.00 98.12 218 VAL A O 1
ATOM 1842 N N . ALA A 1 219 ? 5.747 5.181 -5.781 1.00 98.00 219 ALA A N 1
ATOM 1843 C CA . ALA A 1 219 ? 5.583 6.355 -4.927 1.00 98.00 219 ALA A CA 1
ATOM 1844 C C . ALA A 1 219 ? 4.104 6.632 -4.603 1.00 98.00 219 ALA A C 1
ATOM 1846 O O . ALA A 1 219 ? 3.786 6.905 -3.447 1.00 98.00 219 ALA A O 1
ATOM 1847 N N . GLU A 1 220 ? 3.209 6.499 -5.580 1.00 97.75 220 GLU A N 1
ATOM 1848 C CA . GLU A 1 220 ? 1.759 6.636 -5.385 1.00 97.75 220 GLU A CA 1
ATOM 1849 C C . GLU A 1 220 ? 1.187 5.507 -4.510 1.00 97.75 220 GLU A C 1
ATOM 1851 O O . GLU A 1 220 ? 0.430 5.757 -3.572 1.00 97.75 220 GLU A O 1
ATOM 1856 N N . LEU A 1 221 ? 1.642 4.263 -4.700 1.00 98.44 221 LEU A N 1
ATOM 1857 C CA . LEU A 1 221 ? 1.277 3.135 -3.832 1.00 98.44 221 LEU A CA 1
ATOM 1858 C C . LEU A 1 221 ? 1.675 3.372 -2.363 1.00 98.44 221 LEU A C 1
ATOM 1860 O O . LEU A 1 221 ? 0.938 3.013 -1.439 1.00 98.44 221 LEU A O 1
ATOM 1864 N N . ILE A 1 222 ? 2.828 4.009 -2.124 1.00 98.56 222 ILE A N 1
ATOM 1865 C CA . ILE A 1 222 ? 3.246 4.424 -0.777 1.00 98.56 222 ILE A CA 1
ATOM 1866 C C . ILE A 1 222 ? 2.265 5.452 -0.200 1.00 98.56 222 ILE A C 1
ATOM 1868 O O . ILE A 1 222 ? 1.908 5.334 0.974 1.00 98.56 222 ILE A O 1
ATOM 1872 N N . GLN A 1 223 ? 1.806 6.426 -0.993 1.00 98.12 223 GLN A N 1
ATOM 1873 C CA . GLN A 1 223 ? 0.822 7.417 -0.538 1.00 98.12 223 GLN A CA 1
ATOM 1874 C C . GLN A 1 223 ? -0.506 6.755 -0.152 1.00 98.12 223 GLN A C 1
ATOM 1876 O O . GLN A 1 223 ? -1.054 7.064 0.907 1.00 98.12 223 GLN A O 1
ATOM 1881 N N . ILE A 1 224 ? -0.979 5.781 -0.940 1.00 98.06 224 ILE A N 1
ATOM 1882 C CA . ILE A 1 224 ? -2.160 4.973 -0.598 1.00 98.06 224 ILE A CA 1
ATOM 1883 C C . ILE A 1 224 ? -1.968 4.337 0.787 1.00 98.06 224 ILE A C 1
ATOM 1885 O O . ILE A 1 224 ? -2.775 4.564 1.691 1.00 98.06 224 ILE A O 1
ATOM 1889 N N . CYS A 1 225 ? -0.859 3.622 1.004 1.00 98.12 225 CYS A N 1
ATOM 1890 C CA . CYS A 1 225 ? -0.562 2.988 2.294 1.00 98.12 225 CYS A CA 1
ATOM 1891 C C . CYS A 1 225 ? -0.491 3.999 3.454 1.00 98.12 225 CYS A C 1
ATOM 1893 O O . CYS A 1 225 ? -0.921 3.702 4.572 1.00 98.12 225 CYS A O 1
ATOM 1895 N N . GLN A 1 226 ? 0.053 5.195 3.211 1.00 97.81 226 GLN A N 1
ATOM 1896 C CA . GLN A 1 226 ? 0.121 6.265 4.207 1.00 97.81 226 GLN A CA 1
ATOM 1897 C C . GLN A 1 226 ? -1.271 6.769 4.594 1.00 97.81 226 GLN A C 1
ATOM 1899 O O . GLN A 1 226 ? -1.520 6.947 5.787 1.00 97.81 226 GLN A O 1
ATOM 1904 N N . SER A 1 227 ? -2.188 6.930 3.637 1.00 96.00 227 SER A N 1
ATOM 1905 C CA . SER A 1 227 ? -3.574 7.325 3.919 1.00 96.00 227 SER A CA 1
ATOM 1906 C C . SER A 1 227 ? -4.287 6.307 4.810 1.00 96.00 227 SER A C 1
ATOM 1908 O O . SER A 1 227 ? -4.861 6.692 5.834 1.00 96.00 227 SER A O 1
ATOM 1910 N N . TYR A 1 228 ? -4.162 5.007 4.513 1.00 96.94 228 TYR A N 1
ATOM 1911 C CA . TYR A 1 228 ? -4.660 3.957 5.412 1.00 96.94 228 TYR A CA 1
ATOM 1912 C C . TYR A 1 228 ? -3.995 4.047 6.791 1.00 96.94 228 TYR A C 1
ATOM 1914 O O . TYR A 1 228 ? -4.681 4.036 7.812 1.00 96.94 228 TYR A O 1
ATOM 1922 N N . SER A 1 229 ? -2.669 4.219 6.848 1.00 97.25 229 SER A N 1
ATOM 1923 C CA . SER A 1 229 ? -1.930 4.302 8.114 1.00 97.25 229 SER A CA 1
ATOM 1924 C C . SER A 1 229 ? -2.398 5.467 8.985 1.00 97.25 229 SER A C 1
ATOM 1926 O O . SER A 1 229 ? -2.536 5.309 10.197 1.00 97.25 229 SER A O 1
ATOM 1928 N N . ILE A 1 230 ? -2.668 6.629 8.386 1.00 96.19 230 ILE A N 1
ATOM 1929 C CA . ILE A 1 230 ? -3.200 7.801 9.088 1.00 96.19 230 ILE A CA 1
ATOM 1930 C C . ILE A 1 230 ? -4.581 7.490 9.669 1.00 96.19 230 ILE A C 1
ATOM 1932 O O . ILE A 1 230 ? -4.810 7.780 10.843 1.00 96.19 230 ILE A O 1
ATOM 1936 N N . SER A 1 231 ? -5.468 6.863 8.888 1.00 95.12 231 SER A N 1
ATOM 1937 C CA . SER A 1 231 ? -6.797 6.460 9.364 1.00 95.12 231 SER A CA 1
ATOM 1938 C C . SER A 1 231 ? -6.703 5.540 10.584 1.00 95.12 231 SER A C 1
ATOM 1940 O O . SER A 1 231 ? -7.279 5.842 11.629 1.00 95.12 231 SER A O 1
ATOM 1942 N N . VAL A 1 232 ? -5.913 4.464 10.497 1.00 96.88 232 VAL A N 1
ATOM 1943 C CA . VAL A 1 232 ? -5.764 3.515 11.614 1.00 96.88 232 VAL A CA 1
ATOM 1944 C C . VAL A 1 232 ? -5.131 4.178 12.834 1.00 96.88 232 VAL A C 1
ATOM 1946 O O . VAL A 1 232 ? -5.560 3.929 13.956 1.00 96.88 232 VAL A O 1
ATOM 1949 N N . LYS A 1 233 ? -4.133 5.051 12.647 1.00 97.50 233 LYS A N 1
ATOM 1950 C CA . LYS A 1 233 ? -3.501 5.779 13.757 1.00 97.50 233 LYS A CA 1
ATOM 1951 C C . LYS A 1 233 ? -4.490 6.670 14.497 1.00 97.50 233 LYS A C 1
ATOM 1953 O O . LYS A 1 233 ? -4.446 6.702 15.720 1.00 97.50 233 LYS A O 1
ATOM 1958 N N . ARG A 1 234 ? -5.388 7.362 13.787 1.00 96.56 234 ARG A N 1
ATOM 1959 C CA . ARG A 1 234 ? -6.444 8.166 14.425 1.00 96.56 234 ARG A CA 1
ATOM 1960 C C . ARG A 1 234 ? -7.352 7.294 15.285 1.00 96.56 234 ARG A C 1
ATOM 1962 O O . ARG A 1 234 ? -7.595 7.636 16.437 1.00 96.56 234 ARG A O 1
ATOM 1969 N N . THR A 1 235 ? -7.781 6.150 14.753 1.00 97.06 235 THR A N 1
ATOM 1970 C CA . THR A 1 235 ? -8.568 5.162 15.503 1.00 97.06 235 THR A CA 1
ATOM 1971 C C . THR A 1 235 ? -7.805 4.657 16.725 1.00 97.06 235 THR A C 1
ATOM 1973 O O . THR A 1 235 ? -8.345 4.631 17.824 1.00 97.06 235 THR A O 1
ATOM 1976 N N . PHE A 1 236 ? -6.534 4.292 16.566 1.00 97.38 236 PHE A N 1
ATOM 1977 C CA . PHE A 1 236 ? -5.711 3.801 17.666 1.00 97.38 236 PHE A CA 1
ATOM 1978 C C . PHE A 1 236 ? -5.562 4.847 18.781 1.00 97.38 236 PHE A C 1
ATOM 1980 O O . PHE A 1 236 ? -5.774 4.523 19.946 1.00 97.38 236 PHE A O 1
ATOM 1987 N N . THR A 1 237 ? -5.277 6.106 18.431 1.00 97.25 237 THR A N 1
ATOM 1988 C CA . THR A 1 237 ? -5.206 7.218 19.392 1.00 97.25 237 THR A CA 1
ATOM 1989 C C . THR A 1 237 ? -6.535 7.437 20.110 1.00 97.25 237 THR A C 1
ATOM 1991 O O . THR A 1 237 ? -6.542 7.642 21.321 1.00 97.25 237 THR A O 1
ATOM 1994 N N . LEU A 1 238 ? -7.656 7.363 19.390 1.00 97.38 238 LEU A N 1
ATOM 1995 C CA . LEU A 1 238 ? -8.991 7.453 19.979 1.00 97.38 238 LEU A CA 1
ATOM 1996 C C . LEU A 1 238 ? -9.209 6.346 21.020 1.00 97.38 238 LEU A C 1
ATOM 1998 O O . LEU A 1 238 ? -9.658 6.626 22.128 1.00 97.38 238 LEU A O 1
ATOM 2002 N N . LEU A 1 239 ? -8.843 5.101 20.703 1.00 97.44 239 LEU A N 1
ATOM 2003 C CA . LEU A 1 239 ? -8.960 3.977 21.638 1.00 97.44 239 LEU A CA 1
ATOM 2004 C C . LEU A 1 239 ? -8.043 4.142 22.861 1.00 97.44 239 LEU A C 1
ATOM 2006 O O . LEU A 1 239 ? -8.464 3.835 23.972 1.00 97.44 239 LEU A O 1
ATOM 2010 N N . GLU A 1 240 ? -6.826 4.664 22.686 1.00 97.19 240 GLU A N 1
ATOM 2011 C CA . GLU A 1 240 ? -5.920 4.978 23.804 1.00 97.19 240 GLU A CA 1
ATOM 2012 C C . GLU A 1 240 ? -6.508 6.046 24.741 1.00 97.19 240 GLU A C 1
ATOM 2014 O O . GLU A 1 240 ? -6.417 5.909 25.958 1.00 97.19 240 GLU A O 1
ATOM 2019 N N . GLN A 1 241 ? -7.174 7.072 24.201 1.00 97.56 241 GLN A N 1
ATOM 2020 C CA . GLN A 1 241 ? -7.849 8.094 25.012 1.00 97.56 241 GLN A CA 1
ATOM 2021 C C . GLN A 1 241 ? -8.990 7.504 25.846 1.00 97.56 241 GLN A C 1
ATOM 2023 O O . GLN A 1 241 ? -9.090 7.789 27.040 1.00 97.56 241 GLN A O 1
ATOM 2028 N N . ILE A 1 242 ? -9.819 6.650 25.234 1.00 97.25 242 ILE A N 1
ATOM 2029 C CA . ILE A 1 242 ? -10.898 5.943 25.939 1.00 97.25 242 ILE A CA 1
ATOM 2030 C C . ILE A 1 242 ? -10.309 5.073 27.050 1.00 97.25 242 ILE A C 1
ATOM 2032 O O . ILE A 1 242 ? -10.759 5.134 28.192 1.00 97.25 242 ILE A O 1
ATOM 2036 N N . LYS A 1 243 ? -9.274 4.291 26.731 1.00 95.12 243 LYS A N 1
ATOM 2037 C CA . LYS A 1 243 ? -8.607 3.410 27.689 1.00 95.12 243 LYS A CA 1
ATOM 2038 C C . LYS A 1 243 ? -8.061 4.180 28.886 1.00 95.12 243 LYS A C 1
ATOM 2040 O O . LYS A 1 243 ? -8.322 3.783 30.018 1.00 95.12 243 LYS A O 1
ATOM 2045 N N . GLN A 1 244 ? -7.356 5.286 28.644 1.00 95.06 244 GLN A N 1
ATOM 2046 C CA . GLN A 1 244 ? -6.832 6.133 29.713 1.00 95.06 244 GLN A CA 1
ATOM 2047 C C . GLN A 1 244 ? -7.966 6.685 30.585 1.00 95.06 244 GLN A C 1
ATOM 2049 O O . GLN A 1 244 ? -7.890 6.594 31.806 1.00 95.06 244 GLN A O 1
ATOM 2054 N N . SER A 1 245 ? -9.055 7.179 29.981 1.00 95.75 245 SER A N 1
ATOM 2055 C CA . SER A 1 245 ? -10.184 7.711 30.754 1.00 95.75 245 SER A CA 1
ATOM 2056 C C . SER A 1 245 ? -10.858 6.652 31.631 1.00 95.75 245 SER A C 1
ATOM 2058 O O . SER A 1 245 ? -11.191 6.935 32.782 1.00 95.75 245 SER A O 1
ATOM 2060 N N . LEU A 1 246 ? -11.026 5.430 31.121 1.00 92.94 246 LEU A N 1
ATOM 2061 C CA . LEU A 1 246 ? -11.580 4.307 31.883 1.00 92.94 246 LEU A CA 1
ATOM 2062 C C . LEU A 1 246 ? -10.664 3.896 33.043 1.00 92.94 246 LEU A C 1
ATOM 2064 O O . LEU A 1 246 ? -11.151 3.588 34.130 1.00 92.94 246 LEU A O 1
ATOM 2068 N N . GLN A 1 247 ? -9.346 3.916 32.831 1.00 88.62 247 GLN A N 1
ATOM 2069 C CA . GLN A 1 247 ? -8.360 3.643 33.878 1.00 88.62 247 GLN A CA 1
ATOM 2070 C C . GLN A 1 247 ? -8.379 4.715 34.970 1.00 88.62 247 GLN A C 1
ATOM 2072 O O . GLN A 1 247 ? -8.378 4.367 36.146 1.00 88.62 247 GLN A O 1
ATOM 2077 N N . ASP A 1 248 ? -8.487 5.993 34.602 1.00 89.81 248 ASP A N 1
ATOM 2078 C CA . ASP A 1 248 ? -8.569 7.103 35.559 1.00 89.81 248 ASP A CA 1
ATOM 2079 C C . ASP A 1 248 ? -9.853 7.047 36.412 1.00 89.81 248 ASP A C 1
ATOM 2081 O O . ASP A 1 248 ? -9.864 7.481 37.565 1.00 89.81 248 ASP A O 1
ATOM 2085 N N . LYS A 1 249 ? -10.945 6.499 35.858 1.00 88.56 249 LYS A N 1
ATOM 2086 C CA . LYS A 1 249 ? -12.226 6.286 36.561 1.00 88.56 249 LYS A CA 1
ATOM 2087 C C . LYS A 1 249 ? -12.226 5.039 37.449 1.00 88.56 249 LYS A C 1
ATOM 2089 O O . LYS A 1 249 ? -13.079 4.920 38.332 1.00 88.56 249 LYS A O 1
ATOM 2094 N N . ASN A 1 250 ? -11.287 4.119 37.241 1.00 80.38 250 ASN A N 1
ATOM 2095 C CA . ASN A 1 250 ? -11.146 2.918 38.052 1.00 80.38 250 ASN A CA 1
ATOM 2096 C C . ASN A 1 250 ? -10.414 3.262 39.361 1.00 80.38 250 ASN A C 1
ATOM 2098 O O . ASN A 1 250 ? -9.217 3.526 39.397 1.00 80.38 250 ASN A O 1
ATOM 2102 N N . SER A 1 251 ? -11.163 3.279 40.462 1.00 69.88 251 SER A N 1
ATOM 2103 C CA . SER A 1 251 ? -10.684 3.691 41.790 1.00 69.88 251 SER A CA 1
ATOM 2104 C C . SER A 1 251 ? -10.097 2.534 42.602 1.00 69.88 251 SER A C 1
ATOM 2106 O O . SER A 1 251 ? -9.455 2.758 43.631 1.00 69.88 251 SER A O 1
ATOM 2108 N N . LEU A 1 252 ? -10.295 1.289 42.158 1.00 64.44 252 LEU A N 1
ATOM 2109 C CA . LEU A 1 252 ? -9.880 0.084 42.871 1.00 64.44 252 LEU A CA 1
ATOM 2110 C C . LEU A 1 252 ? -8.769 -0.641 42.104 1.00 64.44 252 LEU A C 1
ATOM 2112 O O . LEU A 1 252 ? -9.006 -1.654 41.455 1.00 64.44 252 LEU A O 1
ATOM 2116 N N . ASN A 1 253 ? -7.526 -0.178 42.267 1.00 53.59 253 ASN A N 1
ATOM 2117 C CA . ASN A 1 253 ? -6.330 -0.733 41.607 1.00 53.59 253 ASN A CA 1
ATOM 2118 C C . ASN A 1 253 ? -6.072 -2.245 41.831 1.00 53.59 253 ASN A C 1
ATOM 2120 O O . ASN A 1 253 ? -5.189 -2.802 41.185 1.00 53.59 253 ASN A O 1
ATOM 2124 N N . ILE A 1 254 ? -6.758 -2.916 42.771 1.00 50.69 254 ILE A N 1
ATOM 2125 C CA . ILE A 1 254 ? -6.390 -4.276 43.221 1.00 50.69 254 ILE A CA 1
ATOM 2126 C C . ILE A 1 254 ? -7.595 -5.239 43.365 1.00 50.69 254 ILE A C 1
ATOM 2128 O O . ILE A 1 254 ? -7.422 -6.451 43.250 1.00 50.69 254 ILE A O 1
ATOM 2132 N N . ILE A 1 255 ? -8.829 -4.757 43.568 1.00 48.81 255 ILE A N 1
ATOM 2133 C CA . ILE A 1 255 ? -9.916 -5.594 44.133 1.00 48.81 255 ILE A CA 1
ATOM 2134 C C . ILE A 1 255 ? -10.756 -6.363 43.086 1.00 48.81 255 ILE A C 1
ATOM 2136 O O . ILE A 1 255 ? -11.378 -7.363 43.427 1.00 48.81 255 ILE A O 1
ATOM 2140 N N . VAL A 1 256 ? -10.740 -5.996 41.802 1.00 50.69 256 VAL A N 1
ATOM 2141 C CA . VAL A 1 256 ? -11.631 -6.613 40.783 1.00 50.69 256 VAL A CA 1
ATOM 2142 C C . VAL A 1 256 ? -11.079 -7.933 40.194 1.00 50.69 256 VAL A C 1
ATOM 2144 O O . VAL A 1 256 ? -11.692 -8.557 39.337 1.00 50.69 256 VAL A O 1
ATOM 2147 N N . SER A 1 257 ? -9.934 -8.419 40.684 1.00 46.72 257 SER A N 1
ATOM 2148 C CA . SER A 1 257 ? -9.233 -9.599 40.142 1.00 46.72 257 SER A CA 1
ATOM 2149 C C . SER A 1 257 ? -9.624 -10.962 40.757 1.00 46.72 257 SER A C 1
ATOM 2151 O O . SER A 1 257 ? -8.988 -11.972 40.453 1.00 46.72 257 SER A O 1
ATOM 2153 N N . ILE A 1 258 ? -10.677 -11.042 41.582 1.00 53.62 258 ILE A N 1
ATOM 2154 C CA . ILE A 1 258 ? -11.145 -12.296 42.217 1.00 53.62 258 ILE A CA 1
ATOM 2155 C C . ILE A 1 258 ? -12.512 -12.706 41.629 1.00 53.62 258 ILE A C 1
ATOM 2157 O O . ILE A 1 258 ? -13.357 -11.848 41.401 1.00 53.62 258 ILE A O 1
ATOM 2161 N N . PRO A 1 259 ? -12.805 -14.009 41.490 1.00 50.41 259 PRO A N 1
ATOM 2162 C CA . PRO A 1 259 ? -12.547 -14.898 40.362 1.00 50.41 259 PRO A CA 1
ATOM 2163 C C . PRO A 1 259 ? -13.643 -14.782 39.268 1.00 50.41 259 PRO A C 1
ATOM 2165 O O . PRO A 1 259 ? -14.435 -15.698 39.069 1.00 50.41 259 PRO A O 1
ATOM 2168 N N . VAL A 1 260 ? -13.701 -13.674 38.523 1.00 54.44 260 VAL A N 1
ATOM 2169 C CA . VAL A 1 260 ? -14.676 -13.501 37.413 1.00 54.44 260 VAL A CA 1
ATOM 2170 C C . VAL A 1 260 ? -14.276 -14.297 36.154 1.00 54.44 260 VAL A C 1
ATOM 2172 O O . VAL A 1 260 ? -14.988 -14.317 35.153 1.00 54.44 260 VAL A O 1
ATOM 2175 N N . PHE A 1 261 ? -13.146 -15.014 36.185 1.00 58.34 261 PHE A N 1
ATOM 2176 C CA . PHE A 1 261 ? -12.582 -15.705 35.020 1.00 58.34 261 PHE A CA 1
ATOM 2177 C C . PHE A 1 261 ? -13.531 -16.715 34.357 1.00 58.34 261 PHE A C 1
ATOM 2179 O O . PHE A 1 261 ? -13.469 -16.896 33.141 1.00 58.34 261 PHE A O 1
ATOM 2186 N N . SER A 1 262 ? -14.426 -17.357 35.117 1.00 60.31 262 SER A N 1
ATOM 2187 C CA . SER A 1 262 ? -15.429 -18.278 34.562 1.00 60.31 262 SER A CA 1
ATOM 2188 C C . SER A 1 262 ? -16.537 -17.555 33.786 1.00 60.31 262 SER A C 1
ATOM 2190 O O . SER A 1 262 ? -17.040 -18.100 32.802 1.00 60.31 262 SER A O 1
ATOM 2192 N N . LEU A 1 263 ? -16.876 -16.324 34.181 1.00 64.06 263 LEU A N 1
ATOM 2193 C CA . LEU A 1 263 ? -17.941 -15.512 33.586 1.00 64.06 263 LEU A CA 1
ATOM 2194 C C . LEU A 1 263 ? -17.432 -14.546 32.504 1.00 64.06 263 LEU A C 1
ATOM 2196 O O . LEU A 1 263 ? -18.231 -14.048 31.715 1.00 64.06 263 LEU A O 1
ATOM 2200 N N . LEU A 1 264 ? -16.109 -14.365 32.375 1.00 66.19 264 LEU A N 1
ATOM 2201 C CA . LEU A 1 264 ? -15.474 -13.595 31.294 1.00 66.19 264 LEU A CA 1
ATOM 2202 C C . LEU A 1 264 ? -15.897 -14.043 29.889 1.00 66.19 264 LEU A C 1
ATOM 2204 O O . LEU A 1 264 ? -15.941 -13.228 28.975 1.00 66.19 264 LEU A O 1
ATOM 2208 N N . LYS A 1 265 ? -16.262 -15.320 29.712 1.00 70.44 265 LYS A N 1
ATOM 2209 C CA . LYS A 1 265 ? -16.780 -15.848 28.437 1.00 70.44 265 LYS A CA 1
ATOM 2210 C C . LYS A 1 265 ? -18.055 -15.142 27.955 1.00 70.44 265 LYS A C 1
ATOM 2212 O O . LYS A 1 265 ? -18.382 -15.254 26.779 1.00 70.44 265 LYS A O 1
ATOM 2217 N N . LYS A 1 266 ? -18.775 -14.447 28.843 1.00 75.62 266 LYS A N 1
ATOM 2218 C CA . LYS A 1 266 ? -19.964 -13.652 28.503 1.00 75.62 266 LYS A CA 1
ATOM 2219 C C . LYS A 1 266 ? -19.625 -12.271 27.946 1.00 75.62 266 LYS A C 1
ATOM 2221 O O . LYS A 1 266 ? -20.492 -11.622 27.375 1.00 75.62 266 LYS A O 1
ATOM 2226 N N . ILE A 1 267 ? -18.381 -11.819 28.094 1.00 81.75 267 ILE A N 1
ATOM 2227 C CA . ILE A 1 267 ? -17.923 -10.538 27.561 1.00 81.75 267 ILE A CA 1
ATOM 2228 C C . ILE A 1 267 ? -17.413 -10.778 26.141 1.00 81.75 267 ILE A C 1
ATOM 2230 O O . ILE A 1 267 ? -16.299 -11.252 25.925 1.00 81.75 267 ILE A O 1
ATOM 2234 N N . SER A 1 268 ? -18.254 -10.456 25.162 1.00 88.69 268 SER A N 1
ATOM 2235 C CA . SER A 1 268 ? -17.922 -10.559 23.743 1.00 88.69 268 SER A CA 1
ATOM 2236 C C . SER A 1 268 ? -17.460 -9.207 23.206 1.00 88.69 268 SER A C 1
ATOM 2238 O O . SER A 1 268 ? -18.276 -8.315 22.976 1.00 88.69 268 SER A O 1
ATOM 2240 N N . ALA A 1 269 ? -16.153 -9.048 22.974 1.00 91.44 269 ALA A N 1
ATOM 2241 C CA . ALA A 1 269 ? -15.631 -7.847 22.320 1.00 91.44 269 ALA A CA 1
ATOM 2242 C C . ALA A 1 269 ? -16.265 -7.663 20.929 1.00 91.44 269 ALA A C 1
ATOM 2244 O O . ALA A 1 269 ? -16.762 -6.586 20.628 1.00 91.44 269 ALA A O 1
ATOM 2245 N N . ASP A 1 270 ? -16.368 -8.726 20.127 1.00 92.31 270 ASP A N 1
ATOM 2246 C CA . ASP A 1 270 ? -16.969 -8.663 18.786 1.00 92.31 270 ASP A CA 1
ATOM 2247 C C . ASP A 1 270 ? -18.426 -8.177 18.787 1.00 92.31 270 ASP A C 1
ATOM 2249 O O . ASP A 1 270 ? -18.867 -7.507 17.854 1.00 92.31 270 ASP A O 1
ATOM 2253 N N . GLU A 1 271 ? -19.197 -8.516 19.820 1.00 93.81 271 GLU A N 1
ATOM 2254 C CA . GLU A 1 271 ? -20.563 -8.013 19.968 1.00 93.81 271 GLU A CA 1
ATOM 2255 C C . GLU A 1 271 ? -20.569 -6.516 20.280 1.00 93.81 271 GLU A C 1
ATOM 2257 O O . GLU A 1 271 ? -21.299 -5.755 19.643 1.00 93.81 271 GLU A O 1
ATOM 2262 N N . GLN A 1 272 ? -19.714 -6.077 21.206 1.00 94.56 272 GLN A N 1
ATOM 2263 C CA . GLN A 1 272 ? -19.597 -4.664 21.567 1.00 94.56 272 GLN A CA 1
ATOM 2264 C C . GLN A 1 272 ? -19.077 -3.815 20.405 1.00 94.56 272 GLN A C 1
ATOM 2266 O O . GLN A 1 272 ? -19.555 -2.698 20.205 1.00 94.56 272 GLN A O 1
ATOM 2271 N N . GLU A 1 273 ? -18.161 -4.360 19.600 1.00 94.94 273 GLU A N 1
ATOM 2272 C CA . GLU A 1 273 ? -17.694 -3.755 18.352 1.00 94.94 273 GLU A CA 1
ATOM 2273 C C . GLU A 1 273 ? -18.889 -3.496 17.432 1.00 94.94 273 GLU A C 1
ATOM 2275 O O . GLU A 1 273 ? -19.165 -2.347 17.103 1.00 94.94 273 GLU A O 1
ATOM 2280 N N . LYS A 1 274 ? -19.682 -4.529 17.116 1.00 95.12 274 LYS A N 1
ATOM 2281 C CA . LYS A 1 274 ? -20.861 -4.407 16.239 1.00 95.12 274 LYS A CA 1
ATOM 2282 C C . LYS A 1 274 ? -21.897 -3.411 16.756 1.00 95.12 274 LYS A C 1
ATOM 2284 O O . LYS A 1 274 ? -22.437 -2.638 15.967 1.00 95.12 274 LYS A O 1
ATOM 2289 N N . LEU A 1 275 ? -22.188 -3.418 18.059 1.00 95.31 275 LEU A N 1
ATOM 2290 C CA . LEU A 1 275 ? -23.141 -2.479 18.660 1.00 95.31 275 LEU A CA 1
ATOM 2291 C C . LEU A 1 275 ? -22.687 -1.024 18.487 1.00 95.31 275 LEU A C 1
ATOM 2293 O O . LEU A 1 275 ? -23.508 -0.150 18.198 1.00 95.31 275 LEU A O 1
ATOM 2297 N N . LEU A 1 276 ? -21.388 -0.764 18.642 1.00 95.75 276 LEU A N 1
ATOM 2298 C CA . LEU A 1 276 ? -20.809 0.557 18.421 1.00 95.75 276 LEU A CA 1
ATOM 2299 C C . LEU A 1 276 ? -20.742 0.915 16.934 1.00 95.75 276 LEU A C 1
ATOM 2301 O O . LEU A 1 276 ? -21.100 2.035 16.585 1.00 95.75 276 LEU A O 1
ATOM 2305 N N . GLU A 1 277 ? -20.373 -0.020 16.053 1.00 95.19 277 GLU A N 1
ATOM 2306 C CA . GLU A 1 277 ? -20.384 0.203 14.600 1.00 95.19 277 GLU A CA 1
ATOM 2307 C C . GLU A 1 277 ? -21.780 0.621 14.124 1.00 95.19 277 GLU A C 1
ATOM 2309 O O . GLU A 1 277 ? -21.914 1.630 13.435 1.00 95.19 277 GLU A O 1
ATOM 2314 N N . ILE A 1 278 ? -22.832 -0.092 14.547 1.00 94.94 278 ILE A N 1
ATOM 2315 C CA . ILE A 1 278 ? -24.228 0.249 14.223 1.00 94.94 278 ILE A CA 1
ATOM 2316 C C . ILE A 1 278 ? -24.573 1.653 14.729 1.00 94.94 278 ILE A C 1
ATOM 2318 O O . ILE A 1 278 ? -25.148 2.452 13.989 1.00 94.94 278 ILE A O 1
ATOM 2322 N N . TRP A 1 279 ? -24.204 1.975 15.971 1.00 95.62 279 TRP A N 1
ATOM 2323 C CA . TRP A 1 279 ? -24.499 3.276 16.573 1.00 95.62 279 TRP A CA 1
ATOM 2324 C C . TRP A 1 279 ? -23.786 4.443 15.867 1.00 95.62 279 TRP A C 1
ATOM 2326 O O . TRP A 1 279 ? -24.373 5.511 15.714 1.00 95.62 279 TRP A O 1
ATOM 2336 N N . ILE A 1 280 ? -22.561 4.231 15.378 1.00 93.25 280 ILE A N 1
ATOM 2337 C CA . ILE A 1 280 ? -21.752 5.239 14.669 1.00 93.25 280 ILE A CA 1
ATOM 2338 C C . ILE A 1 280 ? -22.134 5.329 13.170 1.00 93.25 280 ILE A C 1
ATOM 2340 O O . ILE A 1 280 ? -21.489 6.023 12.388 1.00 93.25 280 ILE A O 1
ATOM 2344 N N . GLY A 1 281 ? -23.216 4.667 12.743 1.00 90.88 281 GLY A N 1
ATOM 2345 C CA . GLY A 1 281 ? -23.712 4.732 11.364 1.00 90.88 281 GLY A CA 1
ATOM 2346 C C . GLY A 1 281 ? -23.081 3.702 10.424 1.00 90.88 281 GLY A C 1
ATOM 2347 O O . GLY A 1 281 ? -22.970 3.946 9.227 1.00 90.88 281 GLY A O 1
ATOM 2348 N N . GLY A 1 282 ? -22.655 2.557 10.956 1.00 91.00 282 GLY A N 1
ATOM 2349 C CA . GLY A 1 282 ? -22.082 1.442 10.198 1.00 91.00 282 GLY A CA 1
ATOM 2350 C C . GLY A 1 282 ? -20.583 1.562 9.918 1.00 91.00 282 GLY A C 1
ATOM 2351 O O . GLY A 1 282 ? -20.048 0.758 9.156 1.00 91.00 282 GLY A O 1
ATOM 2352 N N . LEU A 1 283 ? -19.892 2.544 10.509 1.00 92.12 283 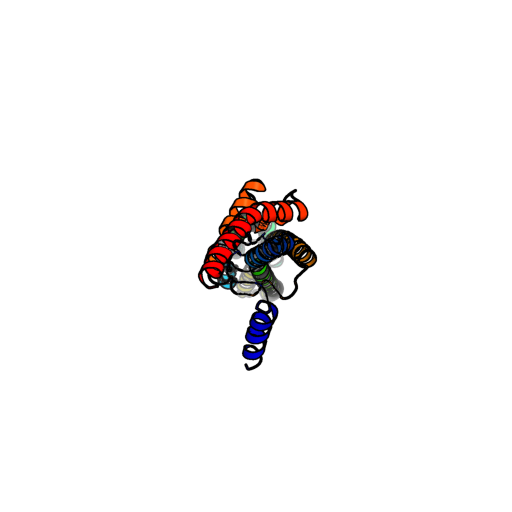LEU A N 1
ATOM 2353 C CA . LEU A 1 283 ? -18.449 2.705 10.330 1.00 92.12 283 LEU A CA 1
ATOM 2354 C C . LEU A 1 283 ? -17.678 1.579 11.019 1.00 92.12 283 LEU A C 1
ATOM 2356 O O . LEU A 1 283 ? -17.830 1.362 12.223 1.00 92.12 283 LEU A O 1
ATOM 2360 N N . LYS A 1 284 ? -16.793 0.928 10.258 1.00 93.38 284 LYS A N 1
ATOM 2361 C CA . LYS A 1 284 ? -15.889 -0.104 10.770 1.00 93.38 284 LYS A CA 1
ATOM 2362 C C . LYS A 1 284 ? -14.892 0.440 11.779 1.00 93.38 284 LYS A C 1
ATOM 2364 O O . LYS A 1 284 ? -14.473 1.594 11.659 1.00 93.38 284 LYS A O 1
ATOM 2369 N N . LEU A 1 285 ? -14.479 -0.404 12.730 1.00 93.94 285 LEU A N 1
ATOM 2370 C CA . LEU A 1 285 ? -13.560 -0.044 13.819 1.00 93.94 285 LEU A CA 1
ATOM 2371 C C . LEU A 1 285 ? -12.373 0.800 13.337 1.00 93.94 285 LEU A C 1
ATOM 2373 O O . LEU A 1 285 ? -12.132 1.886 13.856 1.00 93.94 285 LEU A O 1
ATOM 2377 N N . ASN A 1 286 ? -11.669 0.359 12.292 1.00 95.25 286 ASN A N 1
ATOM 2378 C CA . ASN A 1 286 ? -10.469 1.038 11.789 1.00 95.25 286 ASN A CA 1
ATOM 2379 C C . ASN A 1 286 ? -10.723 2.426 11.163 1.00 95.25 286 ASN A C 1
ATOM 2381 O O . ASN A 1 286 ? -9.771 3.186 10.947 1.00 95.25 286 ASN A O 1
ATOM 2385 N N . HIS A 1 287 ? -11.987 2.809 10.969 1.00 93.62 287 HIS A N 1
ATOM 2386 C CA . HIS A 1 287 ? -12.416 4.141 10.539 1.00 93.62 287 HIS A CA 1
ATOM 2387 C C . HIS A 1 287 ? -12.981 5.021 11.661 1.00 93.62 287 HIS A C 1
ATOM 2389 O O . HIS A 1 287 ? -13.286 6.186 11.401 1.00 93.62 287 HIS A O 1
ATOM 2395 N N . TRP A 1 288 ? -13.100 4.536 12.901 1.00 94.12 288 TRP A N 1
ATOM 2396 C CA . TRP A 1 288 ? -13.696 5.316 13.994 1.00 94.12 288 TRP A CA 1
ATOM 2397 C C . TRP A 1 288 ? -12.964 6.627 14.275 1.00 94.12 288 TRP A C 1
ATOM 2399 O O . TRP A 1 288 ? -13.605 7.620 14.595 1.00 94.12 288 TRP A O 1
ATOM 2409 N N . GLY A 1 289 ? -11.646 6.681 14.074 1.00 91.06 289 GLY A N 1
ATOM 2410 C CA . GLY A 1 289 ? -10.872 7.918 14.199 1.00 91.06 289 GLY A CA 1
ATOM 2411 C C . GLY A 1 289 ? -11.227 9.016 13.187 1.00 91.06 289 GLY A C 1
ATOM 2412 O O . GLY A 1 289 ? -10.737 10.134 13.322 1.00 91.06 289 GLY A O 1
ATOM 2413 N N . ASN A 1 290 ? -12.047 8.715 12.174 1.00 90.38 290 ASN A N 1
ATOM 2414 C CA . ASN A 1 290 ? -12.593 9.695 11.228 1.00 90.38 290 ASN A CA 1
ATOM 2415 C C . ASN A 1 290 ? -14.087 9.976 11.464 1.00 90.38 290 ASN A C 1
ATOM 2417 O O . ASN A 1 290 ? -14.681 10.758 10.724 1.00 90.38 290 ASN A O 1
ATOM 2421 N N . SER A 1 291 ? -14.702 9.325 12.452 1.00 90.81 291 SER A N 1
ATOM 2422 C CA . SER A 1 291 ? -16.094 9.562 12.820 1.00 90.81 291 SER A CA 1
ATOM 2423 C C . SER A 1 291 ? -16.266 10.953 13.444 1.00 90.81 291 SER A C 1
ATOM 2425 O O . SER A 1 291 ? -15.362 11.427 14.136 1.00 90.81 291 SER A O 1
ATOM 2427 N N . PRO A 1 292 ? -17.432 11.607 13.275 1.00 89.69 292 PRO A N 1
ATOM 2428 C CA . PRO A 1 292 ? -17.778 12.795 14.055 1.00 89.69 292 PRO A CA 1
ATOM 2429 C C . PRO A 1 292 ? -17.994 12.493 15.549 1.00 89.69 292 PRO A C 1
ATOM 2431 O O . PRO A 1 292 ? -18.032 13.422 16.356 1.00 89.69 292 PRO A O 1
ATOM 2434 N N . ALA A 1 293 ? -18.160 11.220 15.933 1.00 92.44 293 ALA A N 1
ATOM 2435 C CA . ALA A 1 293 ? -18.306 10.830 17.328 1.00 92.44 293 ALA A CA 1
ATOM 2436 C C . ALA A 1 293 ? -16.996 11.068 18.092 1.00 92.44 293 ALA A C 1
ATOM 2438 O O . ALA A 1 293 ? -15.942 10.542 17.733 1.00 92.44 293 ALA A O 1
ATOM 2439 N N . SER A 1 294 ? -17.068 11.844 19.174 1.00 94.88 294 SER A N 1
ATOM 2440 C CA . SER A 1 294 ? -15.918 12.047 20.049 1.00 94.88 294 SER A CA 1
ATOM 2441 C C . SER A 1 294 ? -15.592 10.778 20.837 1.00 94.88 294 SER A C 1
ATOM 2443 O O . SER A 1 294 ? -16.457 9.927 21.071 1.00 94.88 294 SER A O 1
ATOM 2445 N N . TRP A 1 295 ? -14.349 10.668 21.309 1.00 96.31 295 TRP A N 1
ATOM 2446 C CA . TRP A 1 295 ? -13.932 9.542 22.145 1.00 96.31 295 TRP A CA 1
ATOM 2447 C C . TRP A 1 295 ? -14.797 9.419 23.412 1.00 96.31 295 TRP A C 1
ATOM 2449 O O . TRP A 1 295 ? -15.144 8.308 23.798 1.00 96.31 295 TRP A O 1
ATOM 2459 N N . GLN A 1 296 ? -15.235 10.542 24.002 1.00 97.19 296 GLN A N 1
ATOM 2460 C CA . GLN A 1 296 ? -16.133 10.554 25.164 1.00 97.19 296 GLN A CA 1
ATOM 2461 C C . GLN A 1 296 ? -17.497 9.945 24.836 1.00 97.19 296 GLN A C 1
ATOM 2463 O O . GLN A 1 296 ? -18.062 9.223 25.652 1.00 97.19 296 GLN A O 1
ATOM 2468 N N . ALA A 1 297 ? -18.041 10.245 23.654 1.00 96.62 297 ALA A N 1
ATOM 2469 C CA . ALA A 1 297 ? -19.341 9.731 23.241 1.00 96.62 297 ALA A CA 1
ATOM 2470 C C . ALA A 1 297 ? -19.282 8.213 23.012 1.00 96.62 297 ALA A C 1
ATOM 2472 O O . ALA A 1 297 ? -20.184 7.487 23.427 1.00 96.62 297 ALA A O 1
ATOM 2473 N N . ILE A 1 298 ? -18.189 7.728 22.413 1.00 96.50 298 ILE A N 1
ATOM 2474 C CA . ILE A 1 298 ? -17.940 6.293 22.225 1.00 96.50 298 ILE A CA 1
ATOM 2475 C C . ILE A 1 298 ? -17.767 5.599 23.580 1.00 96.50 298 ILE A C 1
ATOM 2477 O O . ILE A 1 298 ? -18.383 4.562 23.811 1.00 96.50 298 ILE A O 1
ATOM 2481 N N . GLU A 1 299 ? -16.99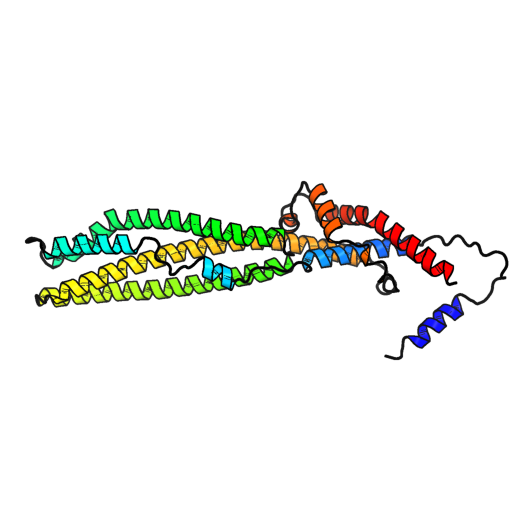1 6.183 24.496 1.00 97.19 299 GLU A N 1
ATOM 2482 C CA . GLU A 1 299 ? -16.814 5.656 25.851 1.00 97.19 299 GLU A CA 1
ATOM 2483 C C . GLU A 1 299 ? -18.151 5.545 26.596 1.00 97.19 299 GLU A C 1
ATOM 2485 O O . GLU A 1 299 ? -18.481 4.484 27.120 1.00 97.19 299 GLU A O 1
ATOM 2490 N N . GLN A 1 300 ? -18.948 6.617 26.615 1.00 97.00 300 GLN A N 1
ATOM 2491 C CA . GLN A 1 300 ? -20.261 6.621 27.266 1.00 97.00 300 GLN A CA 1
ATOM 2492 C C . GLN A 1 300 ? -21.187 5.564 26.670 1.00 97.00 300 GLN A C 1
ATOM 2494 O O . GLN A 1 300 ? -21.892 4.874 27.406 1.00 97.00 300 GLN A O 1
ATOM 2499 N N . LYS A 1 301 ? -21.174 5.410 25.342 1.00 97.06 301 LYS A N 1
ATOM 2500 C CA . LYS A 1 301 ? -21.986 4.397 24.675 1.00 97.06 301 LYS A CA 1
ATOM 2501 C C . LYS A 1 301 ? -21.525 2.982 25.023 1.00 97.06 301 LYS A C 1
ATOM 2503 O O . LYS A 1 301 ? -22.369 2.124 25.269 1.00 97.06 301 LYS A O 1
ATOM 2508 N N . LEU A 1 302 ? -20.215 2.748 25.074 1.00 96.69 302 LEU A N 1
ATOM 2509 C CA . LEU A 1 302 ? -19.636 1.473 25.489 1.00 96.69 302 LEU A CA 1
ATOM 2510 C C . LEU A 1 302 ? -20.032 1.136 26.932 1.00 96.69 302 LEU A C 1
ATOM 2512 O O . LEU A 1 302 ? -20.521 0.041 27.185 1.00 96.69 302 LEU A O 1
ATOM 2516 N N . ILE A 1 303 ? -19.894 2.092 27.853 1.00 96.19 303 ILE A N 1
ATOM 2517 C CA . ILE A 1 303 ? -20.317 1.953 29.254 1.00 96.19 303 ILE A CA 1
ATOM 2518 C C . ILE A 1 303 ? -21.802 1.593 29.335 1.00 96.19 303 ILE A C 1
ATOM 2520 O O . ILE A 1 303 ? -22.148 0.622 29.998 1.00 96.19 303 ILE A O 1
ATOM 2524 N N . ALA A 1 304 ? -22.667 2.310 28.613 1.00 95.88 304 ALA A N 1
ATOM 2525 C CA . ALA A 1 304 ? -24.106 2.047 28.609 1.00 95.88 304 ALA A CA 1
ATOM 2526 C C . ALA A 1 304 ? -24.461 0.652 28.059 1.00 95.88 304 ALA A C 1
ATOM 2528 O O . ALA A 1 304 ? -25.426 0.041 28.510 1.00 95.88 304 ALA A O 1
ATOM 2529 N N . ASN A 1 305 ? -23.695 0.133 27.094 1.00 94.38 305 ASN A N 1
ATOM 2530 C CA . ASN A 1 305 ? -23.884 -1.230 26.591 1.00 94.38 305 ASN A CA 1
ATOM 2531 C C . ASN A 1 305 ? -23.386 -2.289 27.595 1.00 94.38 305 ASN A C 1
ATOM 2533 O O . ASN A 1 305 ? -23.967 -3.369 27.690 1.00 94.38 305 ASN A O 1
ATOM 2537 N N . ILE A 1 306 ? -22.312 -1.991 28.332 1.00 91.81 306 ILE A N 1
ATOM 2538 C CA . ILE A 1 306 ? -21.693 -2.901 29.308 1.00 91.81 306 ILE A CA 1
ATOM 2539 C C . ILE A 1 306 ? -22.458 -2.930 30.623 1.00 91.81 306 ILE A C 1
ATOM 2541 O O . ILE A 1 306 ? -22.481 -3.968 31.272 1.00 91.81 306 ILE A O 1
ATOM 2545 N N . GLU A 1 307 ? -23.073 -1.827 31.036 1.00 91.81 307 GLU A N 1
ATOM 2546 C CA . GLU A 1 307 ? -23.731 -1.706 32.335 1.00 91.81 307 GLU A CA 1
ATOM 2547 C C . GLU A 1 307 ? -24.727 -2.856 32.601 1.00 91.81 307 GLU A C 1
ATOM 2549 O O . GLU A 1 307 ? -24.522 -3.576 33.584 1.00 91.81 307 GLU A O 1
ATOM 2554 N N . PRO A 1 308 ? -25.703 -3.169 31.719 1.00 89.88 308 PRO A N 1
ATOM 2555 C CA . PRO A 1 308 ? -26.591 -4.319 31.917 1.00 89.88 308 PRO A CA 1
ATOM 2556 C C . PRO A 1 308 ? -25.850 -5.662 32.016 1.00 89.88 308 PRO A C 1
ATOM 2558 O O . PRO A 1 308 ? -26.225 -6.524 32.813 1.00 89.88 308 PRO A O 1
ATOM 2561 N N . LEU A 1 309 ? -24.782 -5.837 31.230 1.00 85.75 309 LEU A N 1
ATOM 2562 C CA . LEU A 1 309 ? -23.951 -7.041 31.245 1.00 85.75 309 LEU A CA 1
ATOM 2563 C C . LEU A 1 309 ? -23.197 -7.174 32.574 1.00 85.75 309 LEU A C 1
ATOM 2565 O O . LEU A 1 309 ? -23.172 -8.254 33.157 1.00 85.75 309 LEU A O 1
ATOM 2569 N N . ALA A 1 310 ? -22.619 -6.084 33.077 1.00 85.44 310 ALA A N 1
ATOM 2570 C CA . ALA A 1 310 ? -21.903 -6.058 34.345 1.00 85.44 310 ALA A CA 1
ATOM 2571 C C . ALA A 1 310 ? -22.836 -6.392 35.515 1.00 85.44 310 ALA A C 1
ATOM 2573 O O . ALA A 1 310 ? -22.477 -7.223 36.346 1.00 85.44 310 ALA A O 1
ATOM 2574 N N . TYR A 1 311 ? -24.048 -5.825 35.537 1.00 85.88 311 TYR A N 1
ATOM 2575 C CA . TYR A 1 311 ? -25.075 -6.181 36.518 1.00 85.88 311 TYR A CA 1
ATOM 2576 C C . TYR A 1 311 ? -25.446 -7.667 36.444 1.00 85.88 311 TYR A C 1
ATOM 2578 O O . TYR A 1 311 ? -25.468 -8.336 37.473 1.00 85.88 311 TYR A O 1
ATOM 2586 N N . SER A 1 312 ? -25.669 -8.207 35.241 1.00 84.88 312 SER A N 1
ATOM 2587 C CA . SER A 1 312 ? -25.985 -9.631 35.059 1.00 84.88 312 SER A CA 1
ATOM 2588 C C . SER A 1 312 ? -24.860 -10.547 35.548 1.00 84.88 312 SER A C 1
ATOM 2590 O O . SER A 1 312 ? -25.125 -11.516 36.256 1.00 84.88 312 SER A O 1
ATOM 2592 N N . ILE A 1 313 ? -23.605 -10.251 35.191 1.00 81.25 313 ILE A N 1
ATOM 2593 C CA . ILE A 1 313 ? -22.435 -11.027 35.632 1.00 81.25 313 ILE A CA 1
ATOM 2594 C C . ILE A 1 313 ? -22.289 -10.931 37.152 1.00 81.25 313 ILE A C 1
ATOM 2596 O O . ILE A 1 313 ? -21.994 -11.931 37.803 1.00 81.25 313 ILE A O 1
ATOM 2600 N N . PHE A 1 314 ? -22.511 -9.746 37.724 1.00 79.00 314 PHE A N 1
ATOM 2601 C CA . PHE A 1 314 ? -22.425 -9.542 39.163 1.00 79.00 314 PHE A CA 1
ATOM 2602 C C . PHE A 1 314 ? -23.490 -10.343 39.920 1.00 79.00 314 PHE A C 1
ATOM 2604 O O . PHE A 1 314 ? -23.156 -11.025 40.882 1.00 79.00 314 PHE A O 1
ATOM 2611 N N . SER A 1 315 ? -24.750 -10.312 39.478 1.00 79.38 315 SER A N 1
ATOM 2612 C CA . SER A 1 315 ? -25.829 -11.085 40.109 1.00 79.38 315 SER A CA 1
ATOM 2613 C C . SER A 1 315 ? -25.586 -12.594 40.045 1.00 79.38 315 SER A C 1
ATOM 2615 O O . SER A 1 315 ? -25.887 -13.311 40.994 1.00 79.38 315 SER A O 1
ATOM 2617 N N . GLU A 1 316 ? -25.008 -13.096 38.953 1.00 79.12 316 GLU A N 1
ATOM 2618 C CA . GLU A 1 316 ? -24.619 -14.508 38.861 1.00 79.12 316 GLU A CA 1
ATOM 2619 C C . GLU A 1 316 ? -23.436 -14.853 39.762 1.00 79.12 316 GLU A C 1
ATOM 2621 O O . GLU A 1 316 ? -23.423 -15.912 40.386 1.00 79.12 316 GLU A O 1
ATOM 2626 N N . PHE A 1 317 ? -22.446 -13.962 39.842 1.00 77.81 317 PHE A N 1
ATOM 2627 C CA . PHE A 1 317 ? -21.343 -14.105 40.781 1.00 77.81 317 PHE A CA 1
ATOM 2628 C C . PHE A 1 317 ? -21.857 -14.157 42.225 1.00 77.81 317 PHE A C 1
ATOM 2630 O O . PHE A 1 317 ? -21.440 -15.029 42.981 1.00 77.81 317 PHE A O 1
ATOM 2637 N N . GLU A 1 318 ? -22.792 -13.275 42.584 1.00 73.81 318 GLU A N 1
ATOM 2638 C CA . GLU A 1 318 ? -23.444 -13.260 43.893 1.00 73.81 318 GLU A CA 1
ATOM 2639 C C . GLU A 1 318 ? -24.165 -14.581 44.173 1.00 73.81 318 GLU A C 1
ATOM 2641 O O . GLU A 1 318 ? -23.898 -15.191 45.203 1.00 73.81 318 GLU A O 1
ATOM 2646 N N . ALA A 1 319 ? -24.997 -15.072 43.249 1.00 74.38 319 ALA A N 1
ATOM 2647 C CA . ALA A 1 319 ? -25.688 -16.354 43.412 1.00 74.38 319 ALA A CA 1
ATOM 2648 C C . ALA A 1 319 ? -24.704 -17.511 43.663 1.00 74.38 319 ALA A C 1
ATOM 2650 O O . ALA A 1 319 ? -24.876 -18.291 44.594 1.00 74.38 319 ALA A O 1
ATOM 2651 N N . LEU A 1 320 ? -23.615 -17.570 42.890 1.00 70.81 320 LEU A N 1
ATOM 2652 C CA . LEU A 1 320 ? -22.589 -18.604 43.033 1.00 70.81 320 LEU A CA 1
ATOM 2653 C C . LEU A 1 320 ? -21.778 -18.495 44.330 1.00 70.81 320 LEU A C 1
ATOM 2655 O O . LEU A 1 320 ? -21.234 -19.500 44.768 1.00 70.81 320 LEU A O 1
ATOM 2659 N N . PHE A 1 321 ? -21.637 -17.308 44.920 1.00 66.94 321 PHE A N 1
ATOM 2660 C CA . PHE A 1 321 ? -20.863 -17.121 46.153 1.00 66.94 321 PHE A CA 1
ATOM 2661 C C . PHE A 1 321 ? -21.725 -17.221 47.414 1.00 66.94 321 PHE A C 1
ATOM 2663 O O . PHE A 1 321 ? -21.238 -17.684 48.443 1.00 66.94 321 PHE A O 1
ATOM 2670 N N . VAL A 1 322 ? -22.992 -16.806 47.339 1.00 61.78 322 VAL A N 1
ATOM 2671 C CA . VAL A 1 322 ? -23.959 -16.897 48.442 1.00 61.78 322 VAL A CA 1
ATOM 2672 C C . VAL A 1 322 ? -24.403 -18.342 48.670 1.00 61.78 322 VAL A C 1
ATOM 2674 O O . VAL A 1 322 ? -24.600 -18.716 49.815 1.00 61.78 322 VAL A O 1
ATOM 2677 N N . ASP A 1 323 ? -24.462 -19.185 47.634 1.00 47.91 323 ASP A N 1
ATOM 2678 C CA . ASP A 1 323 ? -24.752 -20.622 47.793 1.00 47.91 323 ASP A CA 1
ATOM 2679 C C . ASP A 1 323 ? -23.598 -21.419 48.454 1.00 47.91 323 ASP A C 1
ATOM 2681 O O . ASP A 1 323 ? -23.774 -22.586 48.809 1.00 47.91 323 ASP A O 1
ATOM 2685 N N . TYR A 1 324 ? -22.414 -20.811 48.614 1.00 46.25 324 TYR A N 1
ATOM 2686 C CA . TYR A 1 324 ? -21.214 -21.428 49.204 1.00 46.25 324 TYR A CA 1
ATOM 2687 C C . TYR A 1 324 ? -20.826 -20.873 50.589 1.00 46.25 324 TYR A C 1
ATOM 2689 O O . TYR A 1 324 ? -19.865 -21.374 51.182 1.00 46.25 324 TYR A O 1
ATOM 2697 N N . LEU A 1 325 ? -21.545 -19.865 51.096 1.00 39.78 325 LEU A N 1
ATOM 2698 C CA . LEU A 1 325 ? -21.423 -19.317 52.456 1.00 39.78 325 LEU A CA 1
ATOM 2699 C C . LEU A 1 325 ? -22.576 -19.820 53.324 1.00 39.78 325 LEU A C 1
ATOM 2701 O O . LEU A 1 325 ? -22.301 -20.154 54.499 1.00 39.78 325 LEU A O 1
#

Secondary structure (DSSP, 8-state):
--SSHHHHHHHHHHHSSS--TT---------HHHHHHHHHHHHHHHHHHHHHSSPP-S-HHHHHHHT-TTS-SSHHHHHHHHHHHHHHHHH-S---HHHHHHHHHHHIIIIIHHHHHHHHHHHHHHHHHHHHHHHHHHHHHS-HHHHHHHHHHHHHHHHHHHHHHHHHHHHHHHHHHHHHHHHHHHHHTT-TTHHHHHHHHHHHHHHHHHHHHHHHHHHHHHHHHHHHHHHHHHHHHHHHHHHHHHHHH---TTGGGSSGGGTGGG--HHHHHHHHHHHTTS--GGGGGGSSS-HHHHHHHHHHHHHHHHHHHHHHHHHHHHTT-

Foldseek 3Di:
DPPPVVVVVVVVVVVPDDDDDPDPPPPPPDDPLLLLLLLLVLLLVLLVCLAAVFAQPDALVVLVVVLPLPDDQCLVVLLVVLVVVLVVVVPDPDDQLVCSVVVSVVCCVPPVVVVLVVSLVVSLVVSLVSLCVSLVVRLQGGHLNNLLVRLVVNLVVLVVVLVVLVVLLVVLVVQLVVLVVVLVVCSVVVHPCSSVSVSSNSVSVSSSSSSVSSSVSSVVSSVVSVVLSVLSVLLSVLSVVLSVVSVVSNPDPDPNVPDLPVVCVVSDSVVLQVQLCVVQPNDGSSRVSVGPDHSVNSSVSSSVVCSVVSVVSVVVVCVVVVVVD

pLDDT: mean 85.71, std 18.23, range [30.45, 98.56]

Radius of gyration: 34.53 Å; chains: 1; bounding box: 67×34×115 Å